Protein AF-0000000085764452 (afdb_homodimer)

Structure (mmCIF, N/CA/C/O backbone):
data_AF-0000000085764452-model_v1
#
loop_
_entity.id
_entity.type
_entity.pdbx_description
1 polymer 'CDGSH iron-sulfur domain-containing protein 2-like B'
#
loop_
_atom_site.group_P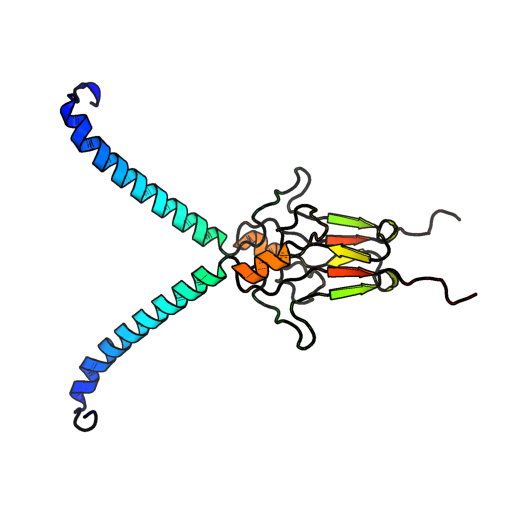DB
_atom_site.id
_atom_site.type_symbol
_atom_site.label_atom_id
_atom_site.label_alt_id
_atom_site.label_comp_id
_atom_site.label_asym_id
_atom_site.label_entity_id
_atom_site.label_seq_id
_atom_site.pdbx_PDB_ins_code
_atom_site.Cartn_x
_atom_site.Cartn_y
_atom_site.Cartn_z
_atom_site.occupancy
_atom_site.B_iso_or_equiv
_atom_site.auth_seq_id
_atom_site.auth_comp_id
_atom_site.auth_asym_id
_atom_site.auth_atom_id
_atom_site.pdbx_PDB_model_num
ATOM 1 N N . MET A 1 1 ? 1.131 -50.938 13.156 1 43.44 1 MET A N 1
ATOM 2 C CA . MET A 1 1 ? 1.576 -51.375 11.828 1 43.44 1 MET A CA 1
ATOM 3 C C . MET A 1 1 ? 3.018 -50.938 11.578 1 43.44 1 MET A C 1
ATOM 5 O O . MET A 1 1 ? 3.748 -51.594 10.844 1 43.44 1 MET A O 1
ATOM 9 N N . PHE A 1 2 ? 3.463 -49.719 12.094 1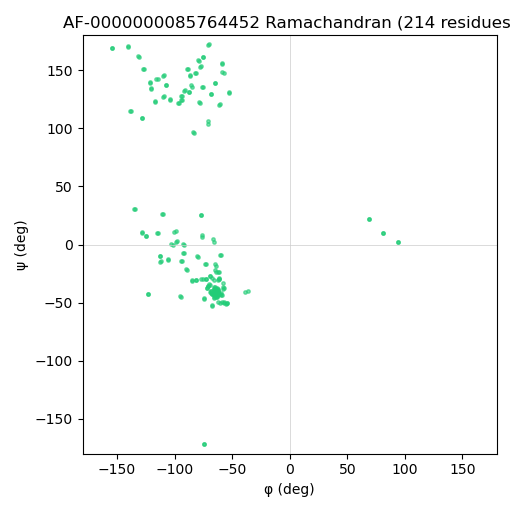 56.47 2 PHE A N 1
ATOM 10 C CA . PHE A 1 2 ? 4.793 -49.156 11.828 1 56.47 2 PHE A CA 1
ATOM 11 C C . PHE A 1 2 ? 5.848 -49.938 12.625 1 56.47 2 PHE A C 1
ATOM 13 O O . PHE A 1 2 ? 7.039 -49.625 12.531 1 56.47 2 PHE A O 1
ATOM 20 N N . SER A 1 3 ? 5.504 -50.656 13.555 1 57.44 3 SER A N 1
ATOM 21 C CA . SER A 1 3 ? 6.488 -51.312 14.398 1 57.44 3 SER A CA 1
ATOM 22 C C . SER A 1 3 ? 7.43 -52.188 13.562 1 57.44 3 SER A C 1
ATOM 24 O O . SER A 1 3 ? 8.602 -52.344 13.914 1 57.44 3 SER A O 1
ATOM 26 N N . ALA A 1 4 ? 6.789 -53 12.742 1 58.22 4 ALA A N 1
ATOM 27 C CA . ALA A 1 4 ? 7.641 -54.031 12.172 1 58.22 4 ALA A CA 1
ATOM 28 C C . ALA A 1 4 ? 8.531 -53.469 11.07 1 58.22 4 ALA A C 1
ATOM 30 O O . ALA A 1 4 ? 9.047 -54.25 10.234 1 58.22 4 ALA A O 1
ATOM 31 N N . MET A 1 5 ? 8.562 -52.156 10.828 1 60.5 5 MET A N 1
ATOM 32 C CA . MET A 1 5 ? 9.375 -51.75 9.695 1 60.5 5 MET A CA 1
ATOM 33 C C . MET A 1 5 ? 10.867 -51.906 9.992 1 60.5 5 MET A C 1
ATOM 35 O O . MET A 1 5 ? 11.336 -51.562 11.07 1 60.5 5 MET A O 1
ATOM 39 N N . GLU A 1 6 ? 11.414 -52.875 9.414 1 63.91 6 GLU A N 1
ATOM 40 C CA . GLU A 1 6 ? 12.852 -53.125 9.453 1 63.91 6 GLU A CA 1
ATOM 41 C C . GLU A 1 6 ? 13.641 -51.938 8.883 1 63.91 6 GLU A C 1
ATOM 43 O O . GLU A 1 6 ? 13.086 -51.125 8.148 1 63.91 6 GLU A O 1
ATOM 48 N N . GLY A 1 7 ? 14.828 -51.719 9.391 1 67.12 7 GLY A N 1
ATOM 49 C CA . GLY A 1 7 ? 15.766 -50.656 9.062 1 67.12 7 GLY A CA 1
ATOM 50 C C . GLY A 1 7 ? 15.797 -50.344 7.582 1 67.12 7 GLY A C 1
ATOM 51 O O . GLY A 1 7 ? 15.852 -49.156 7.203 1 67.12 7 GLY A O 1
ATOM 52 N N . ARG A 1 8 ? 15.75 -51.312 6.723 1 73.94 8 ARG A N 1
ATOM 53 C CA . ARG A 1 8 ? 15.844 -51.125 5.277 1 73.94 8 ARG A CA 1
ATOM 54 C C . ARG A 1 8 ? 14.586 -50.469 4.727 1 73.94 8 ARG A C 1
ATOM 56 O O . ARG A 1 8 ? 14.648 -49.719 3.764 1 73.94 8 ARG A O 1
ATOM 63 N N . ASP A 1 9 ? 13.469 -50.812 5.293 1 75.81 9 ASP A N 1
ATOM 64 C CA . ASP A 1 9 ? 12.203 -50.25 4.836 1 75.81 9 ASP A CA 1
ATOM 65 C C . ASP A 1 9 ? 12.156 -48.75 5.07 1 75.81 9 ASP A C 1
ATOM 67 O O . ASP A 1 9 ? 11.625 -48 4.25 1 75.81 9 ASP A O 1
ATOM 71 N N . TYR A 1 10 ? 12.961 -48.312 6.02 1 79.5 10 TYR A N 1
ATOM 72 C CA . TYR A 1 10 ? 12.992 -46.906 6.316 1 79.5 10 TYR A CA 1
ATOM 73 C C . TYR A 1 10 ? 13.75 -46.125 5.242 1 79.5 10 TYR A C 1
ATOM 75 O O . TYR A 1 10 ? 13.375 -45.031 4.879 1 79.5 10 TYR A O 1
ATOM 83 N N . LEU A 1 11 ? 14.703 -46.875 4.688 1 81.19 11 LEU A N 1
ATOM 84 C CA . LEU A 1 11 ? 15.547 -46.188 3.709 1 81.19 11 LEU A CA 1
ATOM 85 C C . LEU A 1 11 ? 14.781 -45.938 2.41 1 81.19 11 LEU A C 1
ATOM 87 O O . LEU A 1 11 ? 15.07 -44.969 1.689 1 81.19 11 LEU A O 1
ATOM 91 N N . ARG A 1 12 ? 13.875 -46.75 2.074 1 81.5 12 ARG A N 1
ATOM 92 C CA . ARG A 1 12 ? 13.086 -46.594 0.858 1 81.5 12 ARG A CA 1
ATOM 93 C C . ARG A 1 12 ? 11.906 -45.656 1.087 1 81.5 12 ARG A C 1
ATOM 95 O O . ARG A 1 12 ? 11.531 -44.906 0.191 1 81.5 12 ARG A O 1
ATOM 102 N N . ILE A 1 13 ? 11.367 -45.594 2.287 1 85.31 13 ILE A N 1
ATOM 103 C CA . ILE A 1 13 ? 10.117 -44.875 2.535 1 85.31 13 ILE A CA 1
ATOM 104 C C . ILE A 1 13 ? 10.422 -43.438 2.898 1 85.31 13 ILE A C 1
ATOM 106 O O . ILE A 1 13 ? 9.688 -42.531 2.514 1 85.31 13 ILE A O 1
ATOM 110 N N . ILE A 1 14 ? 11.641 -43.188 3.346 1 85.88 14 ILE A N 1
ATOM 111 C CA . ILE A 1 14 ? 11.961 -41.875 3.842 1 85.88 14 ILE A CA 1
ATOM 112 C C . ILE A 1 14 ? 12.102 -40.906 2.668 1 85.88 14 ILE A C 1
ATOM 114 O O . ILE A 1 14 ? 11.5 -39.812 2.67 1 85.88 14 ILE A O 1
ATOM 118 N N . PRO A 1 15 ? 12.828 -41.312 1.657 1 88.38 15 PRO A N 1
ATOM 119 C CA . PRO A 1 15 ? 12.93 -40.438 0.502 1 88.38 15 PRO A CA 1
ATOM 120 C C . PRO A 1 15 ? 11.586 -40.188 -0.179 1 88.38 15 PRO A C 1
ATOM 122 O O . PRO A 1 15 ? 11.305 -39.062 -0.614 1 88.38 15 PRO A O 1
ATOM 125 N N . LEU A 1 16 ? 10.82 -41.219 -0.213 1 87.81 16 LEU A N 1
ATOM 126 C CA . LEU A 1 16 ? 9.508 -41.094 -0.83 1 87.81 16 LEU A CA 1
ATOM 127 C C . LEU A 1 16 ? 8.609 -40.188 0.002 1 87.81 16 LEU A C 1
ATOM 129 O O . LEU A 1 16 ? 7.953 -39.281 -0.537 1 87.81 16 LEU A O 1
ATOM 133 N N . ALA A 1 17 ? 8.578 -40.625 1.312 1 89.12 17 ALA A N 1
ATOM 134 C CA . ALA A 1 17 ? 7.789 -39.781 2.211 1 89.12 17 ALA A CA 1
ATOM 135 C C . ALA A 1 17 ? 8.297 -38.344 2.205 1 89.12 17 ALA A C 1
ATOM 137 O O . ALA A 1 17 ? 7.5 -37.406 2.219 1 89.12 17 ALA A O 1
ATOM 138 N N . GLY A 1 18 ? 9.594 -38.094 2.133 1 90.62 18 GLY A N 1
ATOM 139 C CA . GLY A 1 18 ? 10.188 -36.781 2.037 1 90.62 18 GLY A CA 1
ATOM 140 C C . GLY A 1 18 ? 9.789 -36.031 0.775 1 90.62 18 GLY A C 1
ATOM 141 O O . GLY A 1 18 ? 9.484 -34.844 0.82 1 90.62 18 GLY A O 1
ATOM 142 N N . ALA A 1 19 ? 9.742 -36.812 -0.294 1 90.38 19 ALA A N 1
ATOM 143 C CA . ALA A 1 19 ? 9.367 -36.219 -1.578 1 90.38 19 ALA A CA 1
ATOM 144 C C . ALA A 1 19 ? 7.906 -35.812 -1.578 1 90.38 19 ALA A C 1
ATOM 146 O O . ALA A 1 19 ? 7.57 -34.719 -2.055 1 90.38 19 ALA A O 1
ATOM 147 N N . VAL A 1 20 ? 7.082 -36.656 -1.01 1 90 20 VAL A N 1
ATOM 148 C CA . VAL A 1 20 ? 5.664 -36.312 -0.909 1 90 20 VAL A CA 1
ATOM 149 C C . VAL A 1 20 ? 5.473 -35.094 -0.011 1 90 20 VAL A C 1
ATOM 151 O O . VAL A 1 20 ? 4.723 -34.188 -0.35 1 90 20 VAL A O 1
ATOM 154 N N . GLY A 1 21 ? 6.168 -35.094 1.104 1 90.94 21 GLY A N 1
ATOM 155 C CA . GLY A 1 21 ? 6.102 -33.938 2 1 90.94 21 GLY A CA 1
ATOM 156 C C . GLY A 1 21 ? 6.559 -32.656 1.354 1 90.94 21 GLY A C 1
ATOM 157 O O . GLY A 1 21 ? 5.926 -31.609 1.523 1 90.94 21 GLY A O 1
ATOM 158 N N . ALA A 1 22 ? 7.625 -32.875 0.637 1 91.06 22 ALA A N 1
ATOM 159 C CA . ALA A 1 22 ? 8.148 -31.703 -0.059 1 91.06 22 ALA A CA 1
ATOM 160 C C . ALA A 1 22 ? 7.152 -31.188 -1.097 1 91.06 22 ALA A C 1
ATOM 162 O O . ALA A 1 22 ? 6.953 -29.984 -1.233 1 91.06 22 ALA A O 1
ATOM 163 N N . ALA A 1 23 ? 6.488 -32.125 -1.774 1 89.06 23 ALA A N 1
ATOM 164 C CA . ALA A 1 23 ? 5.5 -31.75 -2.781 1 89.06 23 ALA A CA 1
ATOM 165 C C . ALA A 1 23 ? 4.305 -31.047 -2.141 1 89.06 23 ALA A C 1
ATOM 167 O O . ALA A 1 23 ? 3.844 -30.016 -2.637 1 89.06 23 ALA A O 1
ATOM 168 N N . VAL A 1 24 ? 3.855 -31.531 -1.031 1 89.44 24 VAL A N 1
ATOM 169 C CA . VAL A 1 24 ? 2.73 -30.938 -0.319 1 89.44 24 VAL A CA 1
ATOM 170 C C . VAL A 1 24 ? 3.117 -29.547 0.179 1 89.44 24 VAL A C 1
ATOM 172 O O . VAL A 1 24 ? 2.336 -28.609 0.065 1 89.44 24 VAL A O 1
ATOM 175 N N . PHE A 1 25 ? 4.301 -29.438 0.687 1 88.62 25 PHE A N 1
ATOM 176 C CA . PHE A 1 25 ? 4.805 -28.156 1.174 1 88.62 25 PHE A CA 1
ATOM 177 C C . PHE A 1 25 ? 4.801 -27.109 0.061 1 88.62 25 PHE A C 1
ATOM 179 O O . PHE A 1 25 ? 4.281 -26.016 0.238 1 88.62 25 PHE A O 1
ATOM 186 N N . VAL A 1 26 ? 5.328 -27.438 -1.071 1 80.5 26 VAL A N 1
ATOM 187 C CA . VAL A 1 26 ? 5.422 -26.5 -2.191 1 80.5 26 VAL A CA 1
ATOM 188 C C . VAL A 1 26 ? 4.023 -26.109 -2.656 1 80.5 26 VAL A C 1
ATOM 190 O O . VAL A 1 26 ? 3.77 -24.938 -2.965 1 80.5 26 VAL A O 1
ATOM 193 N N . ALA A 1 27 ? 3.107 -27.047 -2.695 1 82.38 27 ALA A N 1
ATOM 194 C CA . ALA A 1 27 ? 1.744 -26.781 -3.139 1 82.38 27 ALA A CA 1
ATOM 195 C C . ALA A 1 27 ? 1.033 -25.828 -2.17 1 82.38 27 ALA A C 1
ATOM 197 O O . ALA A 1 27 ? 0.409 -24.859 -2.59 1 82.38 27 ALA A O 1
ATOM 198 N N . VAL A 1 28 ? 1.181 -26.125 -0.936 1 78.31 28 VAL A N 1
ATOM 199 C CA . VAL A 1 28 ? 0.529 -25.297 0.072 1 78.31 28 VAL A CA 1
ATOM 200 C C . VAL A 1 28 ? 1.161 -23.906 0.087 1 78.31 28 VAL A C 1
ATOM 202 O O . VAL A 1 28 ? 0.455 -22.891 0.079 1 78.31 28 VAL A O 1
ATOM 205 N N . TYR A 1 29 ? 2.484 -23.906 0.004 1 78.69 29 TYR A N 1
ATOM 206 C CA . TYR A 1 29 ? 3.217 -22.656 0.002 1 78.69 29 TYR A CA 1
ATOM 207 C C . TYR A 1 29 ? 2.857 -21.812 -1.218 1 78.69 29 TYR A C 1
ATOM 209 O O . TYR A 1 29 ? 2.625 -20.609 -1.104 1 78.69 29 TYR A O 1
ATOM 217 N N . GLY A 1 30 ? 2.797 -22.391 -2.346 1 72.81 30 GLY A N 1
ATOM 218 C CA . GLY A 1 30 ? 2.408 -21.688 -3.566 1 72.81 30 GLY A CA 1
ATOM 219 C C . GLY A 1 30 ? 0.997 -21.141 -3.516 1 72.81 30 GLY A C 1
ATOM 220 O O . GLY A 1 30 ? 0.754 -20 -3.922 1 72.81 30 GLY A O 1
ATOM 221 N N . ALA A 1 31 ? 0.094 -21.938 -3.006 1 74.56 31 ALA A N 1
ATOM 222 C CA . ALA A 1 31 ? -1.296 -21.5 -2.898 1 74.56 31 ALA A CA 1
ATOM 223 C C . ALA A 1 31 ? -1.43 -20.328 -1.938 1 74.56 31 ALA A C 1
ATOM 225 O O . ALA A 1 31 ? -2.145 -19.359 -2.223 1 74.56 31 ALA A O 1
ATOM 226 N N . LEU A 1 32 ? -0.646 -20.438 -0.885 1 72.88 32 LEU A N 1
ATOM 227 C CA . LEU A 1 32 ? -0.68 -19.344 0.083 1 72.88 32 LEU A CA 1
ATOM 228 C C . LEU A 1 32 ? -0.077 -18.078 -0.509 1 72.88 32 LEU A C 1
ATOM 230 O O . LEU A 1 32 ? -0.633 -16.984 -0.35 1 72.88 32 LEU A O 1
ATOM 234 N N . LYS A 1 33 ? 0.957 -18.281 -1.212 1 72.56 33 LYS A N 1
ATOM 235 C CA . LYS A 1 33 ? 1.614 -17.141 -1.839 1 72.56 33 LYS A CA 1
ATOM 236 C C . LYS A 1 33 ? 0.711 -16.484 -2.883 1 72.56 33 LYS A C 1
ATOM 238 O O . LYS A 1 33 ? 0.642 -15.258 -2.973 1 72.56 33 LYS A O 1
ATOM 243 N N . LEU A 1 34 ? -0.035 -17.297 -3.588 1 71 34 LEU A N 1
ATOM 244 C CA . LEU A 1 34 ? -0.937 -16.781 -4.613 1 71 34 LEU A CA 1
ATOM 245 C C . LEU A 1 34 ? -2.129 -16.062 -3.986 1 71 34 LEU A C 1
ATOM 247 O O . LEU A 1 34 ? -2.596 -15.055 -4.508 1 71 34 LEU A O 1
ATOM 251 N N . SER A 1 35 ? -2.553 -16.641 -2.9 1 71.56 35 SER A N 1
ATOM 252 C CA . SER A 1 35 ? -3.717 -16.062 -2.242 1 71.56 35 SER A CA 1
ATOM 253 C C . SER A 1 35 ? -3.379 -14.703 -1.625 1 71.56 35 SER A C 1
ATOM 255 O O . SER A 1 35 ? -4.234 -13.82 -1.55 1 71.56 35 SER A O 1
ATOM 257 N N . ARG A 1 36 ? -2.035 -14.547 -1.263 1 74.88 36 ARG A N 1
ATOM 258 C CA . ARG A 1 36 ? -1.618 -13.328 -0.582 1 74.88 36 ARG A CA 1
ATOM 259 C C . ARG A 1 36 ? -1.151 -12.273 -1.583 1 74.88 36 ARG A C 1
ATOM 261 O O . ARG A 1 36 ? -0.906 -11.125 -1.213 1 74.88 36 ARG A O 1
ATOM 268 N N . SER A 1 37 ? -1.058 -12.664 -2.834 1 76.44 37 SER A N 1
ATOM 269 C CA . SER A 1 37 ? -0.487 -11.805 -3.867 1 76.44 37 SER A CA 1
ATOM 270 C C . SER A 1 37 ? -1.284 -10.508 -4.016 1 76.44 37 SER A C 1
ATOM 272 O O . SER A 1 37 ? -0.75 -9.492 -4.461 1 76.44 37 SER A O 1
ATOM 274 N N . GLY A 1 38 ? -2.4 -10.367 -3.41 1 85.06 38 GLY A N 1
ATOM 275 C CA . GLY A 1 38 ? -3.18 -9.148 -3.521 1 85.06 38 GLY A CA 1
ATOM 276 C C . GLY A 1 38 ? -3.045 -8.242 -2.312 1 85.06 38 GLY A C 1
ATOM 277 O O . GLY A 1 38 ? -3.504 -7.094 -2.334 1 85.06 38 GLY A O 1
ATOM 278 N N . GLN A 1 39 ? -2.197 -8.766 -1.33 1 92.62 39 GLN A N 1
ATOM 279 C CA . GLN A 1 39 ? -2.047 -7.992 -0.103 1 92.62 39 GLN A CA 1
ATOM 280 C C . GLN A 1 39 ? -0.949 -6.941 -0.249 1 92.62 39 GLN A C 1
ATOM 282 O O . GLN A 1 39 ? 0.06 -7.18 -0.916 1 92.62 39 GLN A O 1
ATOM 287 N N . VAL A 1 40 ? -1.183 -5.832 0.4 1 94.81 40 VAL A N 1
ATOM 288 C CA . VAL A 1 40 ? -0.214 -4.742 0.38 1 94.81 40 VAL A CA 1
ATOM 289 C C . VAL A 1 40 ? 0.68 -4.824 1.615 1 94.81 40 VAL A C 1
ATOM 291 O O . VAL A 1 40 ? 1.896 -4.633 1.522 1 94.81 40 VAL A O 1
ATOM 294 N N . ASN A 1 41 ? 0.096 -5.07 2.771 1 97 41 ASN A N 1
ATOM 295 C CA . ASN A 1 41 ? 0.844 -5.156 4.023 1 97 41 ASN A CA 1
ATOM 296 C C . ASN A 1 41 ? 1.234 -6.594 4.344 1 97 41 ASN A C 1
ATOM 298 O O . ASN A 1 41 ? 0.371 -7.465 4.453 1 97 41 ASN A O 1
ATOM 302 N N . HIS A 1 42 ? 2.52 -6.805 4.527 1 94.56 42 HIS A N 1
ATOM 303 C CA . HIS A 1 42 ? 3.025 -8.117 4.906 1 94.56 42 HIS A CA 1
ATOM 304 C C . HIS A 1 42 ? 3.867 -8.039 6.176 1 94.56 42 HIS A C 1
ATOM 306 O O . HIS A 1 42 ? 4.504 -9.023 6.566 1 94.56 42 HIS A O 1
ATOM 312 N N . LYS A 1 43 ? 3.889 -6.941 6.777 1 96.56 43 LYS A N 1
ATOM 313 C CA . LYS A 1 43 ? 4.879 -6.715 7.828 1 96.56 43 LYS A CA 1
ATOM 314 C C . LYS A 1 43 ? 4.207 -6.344 9.148 1 96.56 43 LYS A C 1
ATOM 316 O O . LYS A 1 43 ? 4.578 -6.852 10.203 1 96.56 43 LYS A O 1
ATOM 321 N N . TYR A 1 44 ? 3.248 -5.547 9.141 1 98.25 44 TYR A N 1
ATOM 322 C CA . TYR A 1 44 ? 2.732 -4.973 10.383 1 98.25 44 TYR A CA 1
ATOM 323 C C . TYR A 1 44 ? 1.426 -5.641 10.789 1 98.25 44 TYR A C 1
ATOM 325 O O . TYR A 1 44 ? 0.444 -5.605 10.047 1 98.25 44 TYR A O 1
ATOM 333 N N . PRO A 1 45 ? 1.354 -6.133 11.945 1 97.75 45 PRO A N 1
ATOM 334 C CA . PRO A 1 45 ? 0.124 -6.762 12.438 1 97.75 45 PRO A CA 1
ATOM 335 C C . PRO A 1 45 ? -0.908 -5.742 12.914 1 97.75 45 PRO A C 1
ATOM 337 O O . PRO A 1 45 ? -0.549 -4.621 13.281 1 97.75 45 PRO A O 1
ATOM 340 N N . THR A 1 46 ? -2.111 -6.207 12.93 1 97.88 46 THR A N 1
ATOM 341 C CA . THR A 1 46 ? -3.184 -5.387 13.484 1 97.88 46 THR A CA 1
ATOM 342 C C . THR A 1 46 ? -3.01 -5.227 14.992 1 97.88 46 THR A C 1
ATOM 344 O O . THR A 1 46 ? -2.834 -6.211 15.711 1 97.88 46 THR A O 1
ATOM 347 N N . PRO A 1 47 ? -3.072 -3.961 15.438 1 97.31 47 PRO A N 1
ATOM 348 C CA . PRO A 1 47 ? -3.084 -3.791 16.891 1 97.31 47 PRO A CA 1
ATOM 349 C C . PRO A 1 47 ? -4.254 -4.508 17.562 1 97.31 47 PRO A C 1
ATOM 351 O O . PRO A 1 47 ? -5.328 -4.637 16.969 1 97.31 47 PRO A O 1
ATOM 354 N N . LYS A 1 48 ? -4.117 -4.828 18.828 1 96.69 48 LYS A N 1
ATOM 355 C CA . LYS A 1 48 ? -5.07 -5.668 19.547 1 96.69 48 LYS A CA 1
ATOM 356 C C . LYS A 1 48 ? -6.414 -4.965 19.703 1 96.69 48 LYS A C 1
ATOM 358 O O . LYS A 1 48 ? -7.465 -5.609 19.719 1 96.69 48 LYS A O 1
ATOM 363 N N . ASP A 1 49 ? -6.367 -3.738 19.75 1 96.81 49 ASP A N 1
ATOM 364 C CA . ASP A 1 49 ? -7.582 -2.979 20.031 1 96.81 49 ASP A CA 1
ATOM 365 C C . ASP A 1 49 ? -8.18 -2.41 18.75 1 96.81 49 ASP A C 1
ATOM 367 O O . ASP A 1 49 ? -9.047 -1.531 18.797 1 96.81 49 ASP A O 1
ATOM 371 N N . GLN A 1 50 ? -7.664 -2.869 17.594 1 97.69 50 GLN A N 1
ATOM 372 C CA . GLN A 1 50 ? -8.148 -2.367 16.312 1 97.69 50 GLN A CA 1
ATOM 373 C C . GLN A 1 50 ? -8.469 -3.516 15.359 1 97.69 50 GLN A C 1
ATOM 375 O O . GLN A 1 50 ? -7.988 -4.637 15.547 1 97.69 50 GLN A O 1
ATOM 380 N N . GLU A 1 51 ? -9.281 -3.279 14.281 1 97.69 51 GLU A N 1
ATOM 381 C CA . GLU A 1 51 ? -9.648 -4.258 13.258 1 97.69 51 GLU A CA 1
ATOM 382 C C . GLU A 1 51 ? -8.703 -4.195 12.062 1 97.69 51 GLU A C 1
ATOM 384 O O . GLU A 1 51 ? -8.68 -5.105 11.234 1 97.69 51 GLU A O 1
ATOM 389 N N . LYS A 1 52 ? -7.977 -3.203 11.977 1 98.75 52 LYS A N 1
ATOM 390 C CA . LYS A 1 52 ? -7.016 -2.926 10.914 1 98.75 52 LYS A CA 1
ATOM 391 C C . LYS A 1 52 ? -5.895 -2.018 11.406 1 98.75 52 LYS A C 1
ATOM 393 O O . LYS A 1 52 ? -5.957 -1.49 12.516 1 98.75 52 LYS A O 1
ATOM 398 N N . VAL A 1 53 ? -4.863 -1.881 10.594 1 98.88 53 VAL A N 1
ATOM 399 C CA . VAL A 1 53 ? -3.754 -1.001 10.945 1 98.88 53 VAL A CA 1
ATOM 400 C C . VAL A 1 53 ? -4.09 0.436 10.555 1 98.88 53 VAL A C 1
ATOM 402 O O . VAL A 1 53 ? -3.885 0.839 9.406 1 98.88 53 VAL A O 1
ATOM 405 N N . LYS A 1 54 ? -4.531 1.102 11.477 1 98.69 54 LYS A N 1
ATOM 406 C CA . LYS A 1 54 ? -4.91 2.506 11.344 1 98.69 54 LYS A CA 1
ATOM 407 C C . LYS A 1 54 ? -4.125 3.385 12.305 1 98.69 54 LYS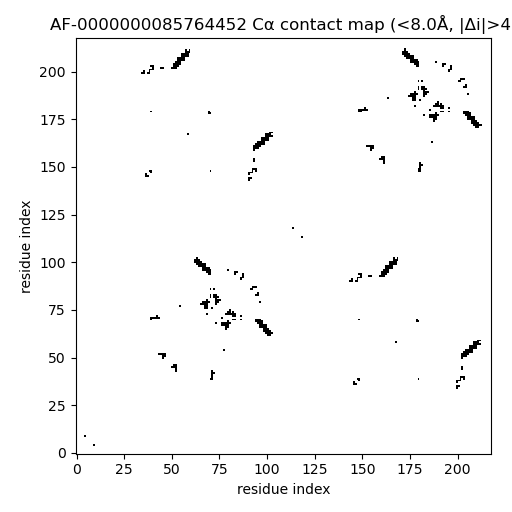 A C 1
ATOM 409 O O . LYS A 1 54 ? -3.906 3.008 13.461 1 98.69 54 LYS A O 1
ATOM 414 N N . HIS A 1 55 ? -3.674 4.559 11.891 1 98.62 55 HIS A N 1
ATOM 415 C CA . HIS A 1 55 ? -3.037 5.566 12.727 1 98.62 55 HIS A CA 1
ATOM 416 C C . HIS A 1 55 ? -3.811 6.879 12.695 1 98.62 55 HIS A C 1
ATOM 418 O O . HIS A 1 55 ? -4.289 7.297 11.641 1 98.62 55 HIS A O 1
ATOM 424 N N . VAL A 1 56 ? -3.975 7.391 13.844 1 98.19 56 VAL A N 1
ATOM 425 C CA . VAL A 1 56 ? -4.551 8.727 14.008 1 98.19 56 VAL A CA 1
ATOM 426 C C . VAL A 1 56 ? -3.525 9.648 14.656 1 98.19 56 VAL A C 1
ATOM 428 O O . VAL A 1 56 ? -3.035 9.375 15.758 1 98.19 56 VAL A O 1
ATOM 431 N N . LEU A 1 57 ? -3.219 10.734 14 1 98.12 57 LEU A N 1
ATOM 432 C CA . LEU A 1 57 ? -2.234 11.688 14.5 1 98.12 57 LEU A CA 1
ATOM 433 C C . LEU A 1 57 ? -2.811 13.102 14.523 1 98.12 57 LEU A C 1
ATOM 435 O O . LEU A 1 57 ? -3.633 13.453 13.672 1 98.12 57 LEU A O 1
ATOM 439 N N . ASP A 1 58 ? -2.289 13.945 15.484 1 97.38 58 ASP A N 1
ATOM 440 C CA . ASP A 1 58 ? -2.635 15.367 15.531 1 97.38 58 ASP A CA 1
ATOM 441 C C . ASP A 1 58 ? -1.642 16.203 14.719 1 97.38 58 ASP A C 1
ATOM 443 O O . ASP A 1 58 ? -0.43 16.094 14.93 1 97.38 58 ASP A O 1
ATOM 447 N N . VAL A 1 59 ? -2.234 17.047 13.914 1 97.12 59 VAL A N 1
ATOM 448 C CA . VAL A 1 59 ? -1.375 17.844 13.039 1 97.12 59 VAL A CA 1
ATOM 449 C C . VAL A 1 59 ? -0.448 18.719 13.875 1 97.12 59 VAL A C 1
ATOM 451 O O . VAL A 1 59 ? 0.665 19.047 13.453 1 97.12 59 VAL A O 1
ATOM 454 N N . GLU A 1 60 ? -0.854 19.125 15.031 1 95.12 60 GLU A N 1
ATOM 455 C CA . GLU A 1 60 ? -0.093 20 15.914 1 95.12 60 GLU A CA 1
ATOM 456 C C . GLU A 1 60 ? 1.185 19.328 16.406 1 95.12 60 GLU A C 1
ATOM 458 O O . GLU A 1 60 ? 2.119 20 16.844 1 95.12 60 GLU A O 1
ATOM 463 N N . ASP A 1 61 ? 1.217 18.031 16.266 1 96.38 61 ASP A N 1
ATOM 464 C CA . ASP A 1 61 ? 2.357 17.297 16.812 1 96.38 61 ASP A CA 1
ATOM 465 C C . ASP A 1 61 ? 3.377 16.984 15.727 1 96.38 61 ASP A C 1
ATOM 467 O O . ASP A 1 61 ? 4.406 16.359 16 1 96.38 61 ASP A O 1
ATOM 471 N N . LEU A 1 62 ? 3.117 17.406 14.617 1 97.06 62 LEU A N 1
ATOM 472 C CA . LEU A 1 62 ? 4.016 17.125 13.508 1 97.06 62 LEU A CA 1
ATOM 473 C C . LEU A 1 62 ? 5.102 18.188 13.391 1 97.06 62 LEU A C 1
ATOM 475 O O . LEU A 1 62 ? 4.902 19.328 13.805 1 97.06 62 LEU A O 1
ATOM 479 N N . GLY A 1 63 ? 6.234 17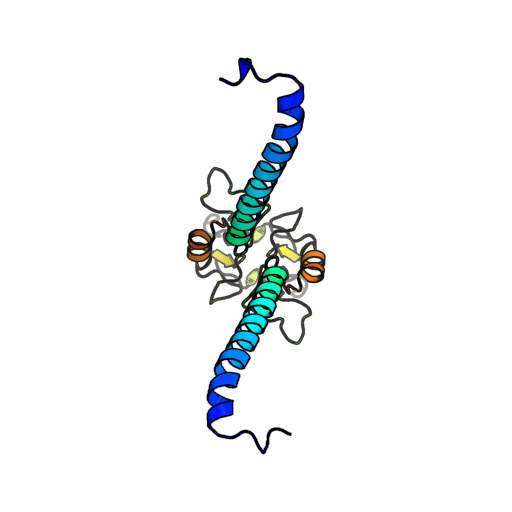.688 12.852 1 95.75 63 GLY A N 1
ATOM 480 C CA . GLY A 1 63 ? 7.281 18.641 12.516 1 95.75 63 GLY A CA 1
ATOM 481 C C . GLY A 1 63 ? 6.98 19.453 11.273 1 95.75 63 GLY A C 1
ATOM 482 O O . GLY A 1 63 ? 5.859 19.422 10.758 1 95.75 63 GLY A O 1
ATOM 483 N N . ASP A 1 64 ? 8 20.234 10.797 1 96.88 64 ASP A N 1
ATOM 484 C CA . ASP A 1 64 ? 7.84 21.109 9.648 1 96.88 64 ASP A CA 1
ATOM 485 C C . ASP A 1 64 ? 7.594 20.312 8.375 1 96.88 64 ASP A C 1
ATOM 487 O O . ASP A 1 64 ? 6.902 20.766 7.465 1 96.88 64 ASP A O 1
ATOM 491 N N . ARG A 1 65 ? 8.281 19.203 8.281 1 98.19 65 ARG A N 1
ATOM 492 C CA . ARG A 1 65 ? 8.133 18.281 7.156 1 98.19 65 ARG A CA 1
ATOM 493 C C . ARG A 1 65 ? 8.125 16.828 7.633 1 98.19 65 ARG A C 1
ATOM 495 O O . ARG A 1 65 ? 9.133 16.328 8.125 1 98.19 65 ARG A O 1
ATOM 502 N N . THR A 1 66 ? 7 16.141 7.465 1 98.69 66 THR A N 1
ATOM 503 C CA . THR A 1 66 ? 6.852 14.789 8 1 98.69 66 THR A CA 1
ATOM 504 C C . THR A 1 66 ? 6.367 13.828 6.922 1 98.69 66 THR A C 1
ATOM 506 O O . THR A 1 66 ? 5.207 13.883 6.5 1 98.69 66 THR A O 1
ATOM 509 N N . PRO A 1 67 ? 7.23 12.938 6.465 1 98.88 67 PRO A N 1
ATOM 510 C CA . PRO A 1 67 ? 6.812 11.938 5.48 1 98.88 67 PRO A CA 1
ATOM 511 C C . PRO A 1 67 ? 6.188 10.703 6.129 1 98.88 67 PRO A C 1
ATOM 513 O O . PRO A 1 67 ? 6.715 10.188 7.121 1 98.88 67 PRO A O 1
ATOM 516 N N . PHE A 1 68 ? 5.086 10.203 5.566 1 98.94 68 PHE A N 1
ATOM 517 C CA . PHE A 1 68 ? 4.422 9 6.051 1 98.94 68 PHE A CA 1
ATOM 518 C C . PHE A 1 68 ? 4.473 7.891 5 1 98.94 68 PHE A C 1
ATOM 520 O O . PHE A 1 68 ? 4.305 8.156 3.809 1 98.94 68 PHE A O 1
ATOM 527 N N . CYS A 1 69 ? 4.645 6.734 5.484 1 98.94 69 CYS A N 1
ATOM 528 C CA . CYS A 1 69 ? 4.855 5.543 4.668 1 98.94 69 CYS A CA 1
ATOM 529 C C . CYS A 1 69 ? 3.551 5.074 4.039 1 98.94 69 CYS A C 1
ATOM 531 O O . CYS A 1 69 ? 2.523 4.992 4.715 1 98.94 69 CYS A O 1
ATOM 533 N N . ARG A 1 70 ? 3.652 4.723 2.684 1 98.75 70 ARG A N 1
ATOM 534 C CA . ARG A 1 70 ? 2.514 4.113 2.004 1 98.75 70 ARG A CA 1
ATOM 535 C C . ARG A 1 70 ? 2.922 2.83 1.29 1 98.75 70 ARG A C 1
ATOM 537 O O . ARG A 1 70 ? 2.141 2.262 0.526 1 98.75 70 ARG A O 1
ATOM 544 N N . CYS A 1 71 ? 4.168 2.367 1.576 1 98.62 71 CYS A N 1
ATOM 545 C CA . CYS A 1 71 ? 4.672 1.157 0.937 1 98.62 71 CYS A CA 1
ATOM 546 C C . CYS A 1 71 ? 4.688 -0.011 1.916 1 98.62 71 CYS A C 1
ATOM 548 O O . CYS A 1 71 ? 4.887 -1.159 1.516 1 98.62 71 CYS A O 1
ATOM 550 N N . TRP A 1 72 ? 4.52 0.288 3.193 1 98.69 72 TRP A N 1
ATOM 551 C CA . TRP A 1 72 ? 4.395 -0.695 4.266 1 98.69 72 TRP A CA 1
ATOM 552 C C . TRP A 1 72 ? 5.715 -1.421 4.496 1 98.69 72 TRP A C 1
ATOM 554 O O . TRP A 1 72 ? 5.734 -2.543 5.004 1 98.69 72 TRP A O 1
ATOM 564 N N . LYS A 1 73 ? 6.812 -0.803 4.09 1 98.38 73 LYS A N 1
ATOM 565 C CA . LYS A 1 73 ? 8.125 -1.435 4.238 1 98.38 73 LYS A CA 1
ATOM 566 C C . LYS A 1 73 ? 8.984 -0.679 5.246 1 98.38 73 LYS A C 1
ATOM 568 O O . LYS A 1 73 ? 10.039 -1.17 5.664 1 98.38 73 LYS A O 1
ATOM 573 N N . SER A 1 74 ? 8.531 0.514 5.684 1 98.88 74 SER A N 1
ATOM 574 C CA . SER A 1 74 ? 9.352 1.371 6.527 1 98.88 74 SER A CA 1
ATOM 575 C C . SER A 1 74 ? 9.625 0.718 7.879 1 98.88 74 SER A C 1
ATOM 577 O O . SER A 1 74 ? 8.719 0.159 8.5 1 98.88 74 SER A O 1
ATOM 579 N N . GLU A 1 75 ? 10.867 0.878 8.32 1 98.69 75 GLU A N 1
ATOM 580 C CA . GLU A 1 75 ? 11.203 0.425 9.672 1 98.69 75 GLU A CA 1
ATOM 581 C C . GLU A 1 75 ? 10.758 1.441 10.719 1 98.69 75 GLU A C 1
ATOM 583 O O . GLU A 1 75 ? 10.758 1.145 11.914 1 98.69 75 GLU A O 1
ATOM 588 N N . LYS A 1 76 ? 10.344 2.605 10.312 1 98.75 76 LYS A N 1
ATOM 589 C CA . LYS A 1 76 ? 9.875 3.664 11.203 1 98.75 76 LYS A CA 1
ATOM 590 C C . LYS A 1 76 ? 8.375 3.885 11.047 1 98.75 76 LYS A C 1
ATOM 592 O O . LYS A 1 76 ? 7.855 4.945 11.406 1 98.75 76 LYS A O 1
ATOM 597 N N . PHE A 1 77 ? 7.715 2.867 10.641 1 98.75 77 PHE A N 1
ATOM 598 C CA . PHE A 1 77 ? 6.285 2.939 10.367 1 98.75 77 PHE A CA 1
ATOM 599 C C . PHE A 1 77 ? 5.535 3.52 11.562 1 98.75 77 PHE A C 1
ATOM 601 O O . PHE A 1 77 ? 5.816 3.166 12.711 1 98.75 77 PHE A O 1
ATOM 608 N N . PRO A 1 78 ? 4.652 4.516 11.305 1 98.75 78 PRO A N 1
ATOM 609 C CA . PRO A 1 78 ? 3.979 4.906 10.062 1 98.75 78 PRO A CA 1
ATOM 610 C C . PRO A 1 78 ? 4.75 5.965 9.281 1 98.75 78 PRO A C 1
ATOM 612 O O . PRO A 1 78 ? 4.301 6.406 8.219 1 98.75 78 PRO A O 1
ATOM 615 N N . TYR A 1 79 ? 5.93 6.41 9.82 1 98.88 79 TYR A N 1
ATOM 616 C CA . TYR A 1 79 ? 6.77 7.371 9.125 1 98.88 79 TYR A CA 1
ATOM 617 C C . TYR A 1 79 ? 7.559 6.699 8.008 1 98.88 79 TYR A C 1
ATOM 619 O O . TYR A 1 79 ? 7.785 5.484 8.039 1 98.88 79 TYR A O 1
ATOM 627 N N . CYS A 1 80 ? 7.895 7.469 7.023 1 98.88 80 CYS A N 1
ATOM 628 C CA . CYS A 1 80 ? 8.672 6.961 5.898 1 98.88 80 CYS A CA 1
ATOM 629 C C . CYS A 1 80 ? 10.164 7.055 6.176 1 98.88 80 CYS A C 1
ATOM 631 O O . CYS A 1 80 ? 10.68 8.133 6.48 1 98.88 80 CYS A O 1
ATOM 633 N N . ASP A 1 81 ? 10.883 5.961 5.949 1 98.88 81 ASP A N 1
ATOM 634 C CA . ASP A 1 81 ? 12.328 5.965 6.141 1 98.88 81 ASP A CA 1
ATOM 635 C C . ASP A 1 81 ? 13.062 5.762 4.816 1 98.88 81 ASP A C 1
ATOM 637 O O . ASP A 1 81 ? 14.25 5.426 4.805 1 98.88 81 ASP A O 1
ATOM 641 N N . GLY A 1 82 ? 12.312 5.824 3.734 1 98.81 82 GLY A N 1
ATOM 642 C CA . GLY A 1 82 ? 12.922 5.691 2.422 1 98.81 82 GLY A CA 1
ATOM 643 C C . GLY A 1 82 ? 12.898 4.27 1.892 1 98.81 82 GLY A C 1
ATOM 644 O O . GLY A 1 82 ? 13.32 4.016 0.762 1 98.81 82 GLY A O 1
ATOM 645 N N . ALA A 1 83 ? 12.336 3.318 2.547 1 98.75 83 ALA A N 1
ATOM 646 C CA . ALA A 1 83 ? 12.289 1.91 2.162 1 98.75 83 ALA A CA 1
ATOM 647 C C . ALA A 1 83 ? 11.547 1.727 0.839 1 98.75 83 ALA A C 1
ATOM 649 O O . ALA A 1 83 ? 11.797 0.76 0.113 1 98.75 83 ALA A O 1
ATOM 650 N N . HIS A 1 84 ? 10.688 2.609 0.456 1 98.75 84 HIS A N 1
ATOM 651 C CA . HIS A 1 84 ? 9.969 2.52 -0.812 1 98.75 84 HIS A CA 1
ATOM 652 C C . HIS A 1 84 ? 10.938 2.545 -1.992 1 98.75 84 HIS A C 1
ATOM 654 O O . HIS A 1 84 ? 10.641 1.99 -3.053 1 98.75 84 HIS A O 1
ATOM 660 N N . ASN A 1 85 ? 12.062 3.213 -1.789 1 98.69 85 ASN A N 1
ATOM 661 C CA . ASN A 1 85 ? 13.023 3.258 -2.891 1 98.69 85 ASN A CA 1
ATOM 662 C C . ASN A 1 85 ? 13.5 1.86 -3.273 1 98.69 85 ASN A C 1
ATOM 664 O O . ASN A 1 85 ? 13.5 1.502 -4.453 1 98.69 85 ASN A O 1
ATOM 668 N N . GLU A 1 86 ? 13.914 1.102 -2.303 1 98.06 86 GLU A N 1
ATOM 669 C CA . GLU A 1 86 ? 14.328 -0.274 -2.566 1 98.06 86 GLU A CA 1
ATOM 670 C C . GLU A 1 86 ? 13.156 -1.112 -3.066 1 98.06 86 GLU A C 1
ATOM 672 O O . GLU A 1 86 ? 13.305 -1.909 -3.994 1 98.06 86 GLU A O 1
ATOM 677 N N . HIS A 1 87 ? 12.008 -0.974 -2.496 1 97.31 87 HIS A N 1
ATOM 678 C CA . HIS A 1 87 ? 10.805 -1.669 -2.951 1 97.31 87 HIS A CA 1
ATOM 679 C C . HIS A 1 87 ? 10.547 -1.401 -4.43 1 97.31 87 HIS A C 1
ATOM 681 O O . HIS A 1 87 ? 10.312 -2.334 -5.199 1 97.31 87 HIS A O 1
ATOM 687 N N . ASN A 1 88 ? 10.562 -0.096 -4.805 1 97.75 88 ASN A N 1
ATOM 688 C CA . ASN A 1 88 ? 10.312 0.272 -6.195 1 97.75 88 ASN A CA 1
ATOM 689 C C . ASN A 1 88 ? 11.336 -0.361 -7.137 1 97.75 88 ASN A C 1
ATOM 691 O O . ASN A 1 88 ? 10.977 -0.865 -8.203 1 97.75 88 ASN A O 1
ATOM 695 N N . LYS A 1 89 ? 12.531 -0.323 -6.738 1 96.44 89 LYS A N 1
ATOM 696 C CA . LYS A 1 89 ? 13.602 -0.883 -7.562 1 96.44 89 LYS A CA 1
ATOM 697 C C . LYS A 1 89 ? 13.414 -2.383 -7.766 1 96.44 89 LYS A C 1
ATOM 699 O O . LYS A 1 89 ? 13.578 -2.891 -8.875 1 96.44 89 LYS A O 1
ATOM 704 N N . THR A 1 90 ? 13.008 -3.08 -6.699 1 94.06 90 THR A N 1
ATOM 705 C CA . THR A 1 90 ? 12.961 -4.539 -6.703 1 94.06 90 THR A CA 1
ATOM 706 C C . THR A 1 90 ? 11.695 -5.043 -7.387 1 94.06 90 THR A C 1
ATOM 708 O O . THR A 1 90 ? 11.711 -6.09 -8.031 1 94.06 90 THR A O 1
ATOM 711 N N . THR A 1 91 ? 10.648 -4.309 -7.316 1 93.19 91 THR A N 1
ATOM 712 C CA . THR A 1 91 ? 9.367 -4.848 -7.758 1 93.19 91 THR A CA 1
ATOM 713 C C . THR A 1 91 ? 8.883 -4.137 -9.016 1 93.19 91 THR A C 1
ATOM 715 O O . THR A 1 91 ? 7.949 -4.598 -9.68 1 93.19 91 THR A O 1
ATOM 718 N N . GLY A 1 92 ? 9.477 -2.963 -9.391 1 94.44 92 GLY A N 1
ATOM 719 C CA . GLY A 1 92 ? 8.969 -2.146 -10.484 1 94.44 92 GLY A CA 1
ATOM 720 C C . GLY A 1 92 ? 7.797 -1.273 -10.086 1 94.44 92 GLY A C 1
ATOM 721 O O . GLY A 1 92 ? 7.102 -0.728 -10.945 1 94.44 92 GLY A O 1
ATOM 722 N N . ASP A 1 93 ? 7.551 -1.239 -8.797 1 96.81 93 ASP A N 1
ATOM 723 C CA . ASP A 1 93 ? 6.496 -0.383 -8.266 1 96.81 93 ASP A CA 1
ATOM 724 C C . ASP A 1 93 ? 6.883 1.091 -8.359 1 96.81 93 ASP A C 1
ATOM 726 O O . ASP A 1 93 ? 7.965 1.422 -8.852 1 96.81 93 ASP A O 1
ATOM 730 N N . ASN A 1 94 ? 5.922 1.992 -8.055 1 98.38 94 ASN A N 1
ATOM 731 C CA . ASN A 1 94 ? 6.145 3.43 -8.172 1 98.38 94 ASN A CA 1
ATOM 732 C C . ASN A 1 94 ? 5.629 4.18 -6.953 1 98.38 94 ASN A C 1
ATOM 734 O O . ASN A 1 94 ? 5.238 5.348 -7.055 1 98.38 94 ASN A O 1
ATOM 738 N N . VAL A 1 95 ? 5.633 3.582 -5.812 1 98.81 95 VAL A N 1
ATOM 739 C CA . VAL A 1 95 ? 5 4.156 -4.633 1 98.81 95 VAL A CA 1
ATOM 740 C C . VAL A 1 95 ? 5.934 5.176 -3.986 1 98.81 95 VAL A C 1
ATOM 742 O O . VAL A 1 95 ? 7.156 5.074 -4.117 1 98.81 95 VAL A O 1
ATOM 745 N N . GLY A 1 96 ? 5.422 6.195 -3.389 1 98.88 96 GLY A N 1
ATOM 746 C CA . GLY A 1 96 ? 6.074 7.203 -2.568 1 98.88 96 GLY A CA 1
ATOM 747 C C . GLY A 1 96 ? 5.254 7.609 -1.357 1 98.88 96 GLY A C 1
ATOM 748 O O . GLY A 1 96 ? 4.102 7.199 -1.216 1 98.88 96 GLY A O 1
ATOM 749 N N . PRO A 1 97 ? 5.871 8.359 -0.483 1 98.88 97 PRO A N 1
ATOM 750 C CA . PRO A 1 97 ? 5.195 8.781 0.746 1 98.88 97 PRO A CA 1
ATOM 751 C C . PRO A 1 97 ? 4.168 9.891 0.503 1 98.88 97 PRO A C 1
ATOM 753 O O . PRO A 1 97 ? 4.102 10.445 -0.596 1 98.88 97 PRO A O 1
ATOM 756 N N . ILE A 1 98 ? 3.27 10.062 1.438 1 98.94 98 ILE A N 1
ATOM 757 C CA . ILE A 1 98 ? 2.564 11.328 1.579 1 98.94 98 ILE A CA 1
ATOM 758 C C . ILE A 1 98 ? 3.279 12.203 2.604 1 98.94 98 ILE A C 1
ATOM 760 O O . ILE A 1 98 ? 3.615 11.742 3.697 1 98.94 98 ILE A O 1
ATOM 764 N N . VAL A 1 99 ? 3.586 13.438 2.201 1 98.81 99 VAL A N 1
ATOM 765 C CA . VAL A 1 99 ? 4.387 14.344 3.023 1 98.81 99 VAL A CA 1
ATOM 766 C C . VAL A 1 99 ? 3.512 15.477 3.549 1 98.81 99 VAL A C 1
ATOM 768 O O . VAL A 1 99 ? 2.832 16.156 2.775 1 98.81 99 VAL A O 1
ATOM 771 N N . MET A 1 100 ? 3.582 15.633 4.926 1 98.5 100 MET A N 1
ATOM 772 C CA . MET A 1 100 ? 2.922 16.766 5.574 1 98.5 100 MET A CA 1
ATOM 773 C C . MET A 1 100 ? 3.904 17.906 5.812 1 98.5 100 MET A C 1
ATOM 775 O O . MET A 1 100 ? 4.895 17.734 6.523 1 98.5 100 MET A O 1
ATOM 779 N N . ASN A 1 101 ? 3.498 19.062 5.207 1 97.81 101 ASN A N 1
ATOM 780 C CA . ASN A 1 101 ? 4.297 20.266 5.363 1 97.81 101 ASN A CA 1
ATOM 781 C C . ASN A 1 101 ? 3.586 21.312 6.23 1 97.81 101 ASN A C 1
ATOM 783 O O . ASN A 1 101 ? 2.369 21.469 6.133 1 97.81 101 ASN A O 1
ATOM 787 N N . ARG A 1 102 ? 4.449 22.047 7.031 1 95.5 102 ARG A N 1
ATOM 788 C CA . ARG A 1 102 ? 3.979 23.234 7.734 1 95.5 102 ARG A CA 1
ATOM 789 C C . ARG A 1 102 ? 4.527 24.5 7.094 1 95.5 102 ARG A C 1
ATOM 791 O O . ARG A 1 102 ? 5.734 24.609 6.852 1 95.5 102 ARG A O 1
ATOM 798 N N . ARG A 1 103 ? 3.645 25.547 6.945 1 91.19 103 ARG A N 1
ATOM 799 C CA . ARG A 1 103 ? 4.086 26.797 6.355 1 91.19 103 ARG A CA 1
ATOM 800 C C . ARG A 1 103 ? 4.859 27.641 7.371 1 91.19 103 ARG A C 1
ATOM 802 O O . ARG A 1 103 ? 4.488 27.703 8.547 1 91.19 103 ARG A O 1
ATOM 809 N N . ASN A 1 104 ? 6.211 28.047 7.059 1 78.69 104 ASN A N 1
ATOM 810 C CA . ASN A 1 104 ? 7.02 28.891 7.938 1 78.69 104 ASN A CA 1
ATOM 811 C C . ASN A 1 104 ? 6.371 30.266 8.148 1 78.69 104 ASN A C 1
ATOM 813 O O . ASN A 1 104 ? 5.773 30.812 7.23 1 78.69 104 ASN A O 1
ATOM 817 N N . LYS A 1 105 ? 6.004 30.719 9.414 1 64.31 105 LYS A N 1
ATOM 818 C CA . LYS A 1 105 ? 5.496 32.031 9.758 1 64.31 105 LYS A CA 1
ATOM 819 C C . LYS A 1 105 ? 6.562 33.125 9.539 1 64.31 105 LYS A C 1
ATOM 821 O O . LYS A 1 105 ? 6.375 34.281 9.906 1 64.31 105 LYS A O 1
ATOM 826 N N . SER A 1 106 ? 7.711 33.062 9.102 1 53.28 106 SER A N 1
ATOM 827 C CA . SER A 1 106 ? 8.594 34.219 9.148 1 53.28 106 SER A CA 1
ATOM 828 C C . SER A 1 106 ? 7.988 35.406 8.406 1 53.28 106 SER A C 1
ATOM 830 O O . SER A 1 106 ? 8.469 36.531 8.531 1 53.28 106 SER A O 1
ATOM 832 N N . GLY A 1 107 ? 7.223 35.438 7.348 1 43.78 107 GLY A N 1
ATOM 833 C CA . GLY A 1 107 ? 7.16 36.656 6.598 1 43.78 107 GLY A CA 1
ATOM 834 C C . GLY A 1 107 ? 6.438 37.781 7.34 1 43.78 107 GLY A C 1
ATOM 835 O O . GLY A 1 107 ? 6.301 38.875 6.824 1 43.78 107 GLY A O 1
ATOM 836 N N . SER A 1 108 ? 5.434 37.688 8.148 1 41.38 108 SER A N 1
ATOM 837 C CA . SER A 1 108 ? 4.777 38.938 8.484 1 41.38 108 SER A CA 1
ATOM 838 C C . SER A 1 108 ? 5.594 39.719 9.5 1 41.38 108 SER A C 1
ATOM 840 O O . SER A 1 108 ? 5.109 40.719 10.055 1 41.38 108 SER A O 1
ATOM 842 N N . ALA A 1 109 ? 6.91 39.656 9.727 1 36.59 109 ALA A N 1
ATOM 843 C CA . ALA A 1 109 ? 7.484 40.812 10.375 1 36.59 109 ALA A CA 1
ATOM 844 C C . ALA A 1 109 ? 7.73 41.938 9.367 1 36.59 109 ALA A C 1
ATOM 846 O O . ALA A 1 109 ? 7.988 41.688 8.188 1 36.59 109 ALA A O 1
ATOM 847 N N . MET B 1 1 ? 4.73 -18.719 -48.875 1 43 1 MET B N 1
ATOM 848 C CA . MET B 1 1 ? 4.457 -20.094 -48.5 1 43 1 MET B CA 1
ATOM 849 C C . MET B 1 1 ? 3.008 -20.25 -48.031 1 43 1 MET B C 1
ATOM 851 O O . MET B 1 1 ? 2.422 -21.328 -48.188 1 43 1 MET B O 1
ATOM 855 N N . PHE B 1 2 ? 2.377 -19.219 -47.312 1 56.53 2 PHE B N 1
ATOM 856 C CA . PHE B 1 2 ? 1.026 -19.297 -46.781 1 56.53 2 PHE B CA 1
ATOM 857 C C . PHE B 1 2 ? -0.01 -19.203 -47.906 1 56.53 2 PHE B C 1
ATOM 859 O O . PHE B 1 2 ? -1.214 -19.234 -47.625 1 56.53 2 PHE B O 1
ATOM 866 N N . SER B 1 3 ? 0.313 -18.781 -49 1 56.97 3 SER B N 1
ATOM 867 C CA . SER B 1 3 ? -0.666 -18.594 -50.062 1 56.97 3 SER B CA 1
ATOM 868 C C . SER B 1 3 ? -1.44 -19.875 -50.344 1 56.97 3 SER B C 1
ATOM 870 O O . SER B 1 3 ? -2.604 -19.844 -50.75 1 56.97 3 SER B O 1
ATOM 872 N N . ALA B 1 4 ? -0.681 -20.906 -50.531 1 58.53 4 ALA B N 1
ATOM 873 C CA . ALA B 1 4 ? -1.373 -22.062 -51.125 1 58.53 4 ALA B CA 1
ATOM 874 C C . ALA B 1 4 ? -2.221 -22.766 -50.062 1 58.53 4 ALA B C 1
ATOM 876 O O . ALA B 1 4 ? -2.539 -23.953 -50.188 1 58.53 4 ALA B O 1
ATOM 877 N N . MET B 1 5 ? -2.389 -22.234 -48.844 1 60.09 5 MET B N 1
ATOM 878 C CA . MET B 1 5 ? -3.156 -23.031 -47.875 1 60.09 5 MET B CA 1
ATOM 879 C C . MET B 1 5 ? -4.629 -23.078 -48.25 1 60.09 5 MET B C 1
ATOM 881 O O . MET B 1 5 ? -5.223 -22.062 -48.594 1 60.09 5 MET B O 1
ATOM 885 N N . GLU B 1 6 ? -5 -24.125 -48.75 1 63.34 6 GLU B N 1
ATOM 886 C CA . GLU B 1 6 ? -6.398 -24.438 -49.031 1 63.34 6 GLU B CA 1
ATOM 887 C C . GLU B 1 6 ? -7.262 -24.344 -47.781 1 63.34 6 GLU B C 1
ATOM 889 O O . GLU B 1 6 ? -6.746 -24.406 -46.656 1 63.34 6 GLU B O 1
ATOM 894 N N . GLY B 1 7 ? -8.5 -23.953 -47.969 1 66.75 7 GLY B N 1
ATOM 895 C CA . GLY B 1 7 ? -9.523 -23.781 -46.938 1 66.75 7 GLY B CA 1
ATOM 896 C C . GLY B 1 7 ? -9.453 -24.797 -45.844 1 66.75 7 GLY B C 1
ATOM 897 O O . GLY B 1 7 ? -9.609 -24.469 -44.656 1 66.75 7 GLY B O 1
ATOM 898 N N . ARG B 1 8 ? -9.195 -26.047 -46.156 1 73.81 8 ARG B N 1
ATOM 899 C CA . ARG B 1 8 ? -9.18 -27.141 -45.188 1 73.81 8 ARG B CA 1
ATOM 900 C C . ARG B 1 8 ? -7.961 -27.047 -44.25 1 73.81 8 ARG B C 1
ATOM 902 O O . ARG B 1 8 ? -8.031 -27.422 -43.094 1 73.81 8 ARG B O 1
ATOM 909 N N . ASP B 1 9 ? -6.879 -26.609 -44.781 1 76 9 ASP B N 1
ATOM 910 C CA . ASP B 1 9 ? -5.652 -26.484 -44 1 76 9 ASP B CA 1
ATOM 911 C C . ASP B 1 9 ? -5.805 -25.453 -42.906 1 76 9 ASP B C 1
ATOM 913 O O . ASP B 1 9 ? -5.285 -25.625 -41.781 1 76 9 ASP B O 1
ATOM 917 N N . TYR B 1 10 ? -6.758 -24.578 -43.125 1 79.81 10 TYR B N 1
ATOM 918 C CA . TYR B 1 10 ? -6.977 -23.531 -42.125 1 79.81 10 TYR B CA 1
ATOM 919 C C . TYR B 1 10 ? -7.719 -24.078 -40.906 1 79.81 10 TYR B C 1
ATOM 921 O O . TYR B 1 10 ? -7.438 -23.703 -39.781 1 79.81 10 TYR B O 1
ATOM 929 N N . LEU B 1 11 ? -8.508 -25.062 -41.219 1 81.31 11 LEU B N 1
ATOM 930 C CA . LEU B 1 11 ? -9.328 -25.609 -40.156 1 81.31 11 LEU B CA 1
ATOM 931 C C . LEU B 1 11 ? -8.484 -26.422 -39.188 1 81.31 11 LEU B C 1
ATOM 933 O O . LEU B 1 11 ? -8.797 -26.5 -38 1 81.31 11 LEU B O 1
ATOM 937 N N . ARG B 1 12 ? -7.445 -27 -39.625 1 81.5 12 ARG B N 1
ATOM 938 C CA . ARG B 1 12 ? -6.566 -27.797 -38.781 1 81.5 12 ARG B CA 1
ATOM 939 C C . ARG B 1 12 ? -5.539 -26.922 -38.062 1 81.5 12 ARG B C 1
ATOM 941 O O . ARG B 1 12 ? -5.172 -27.172 -36.938 1 81.5 12 ARG B O 1
ATOM 948 N N . ILE B 1 13 ? -5.121 -25.828 -38.688 1 85.69 13 ILE B N 1
ATOM 949 C CA . ILE B 1 13 ? -4 -25.047 -38.188 1 85.69 13 ILE B CA 1
ATOM 950 C C . ILE B 1 13 ? -4.508 -23.984 -37.219 1 85.69 13 ILE B C 1
ATOM 952 O O . ILE B 1 13 ? -3.852 -23.672 -36.219 1 85.69 13 ILE B O 1
ATOM 956 N N . ILE B 1 14 ? -5.785 -23.656 -37.344 1 85.94 14 ILE B N 1
ATOM 957 C CA . ILE B 1 14 ? -6.301 -22.531 -36.562 1 85.94 14 ILE B CA 1
ATOM 958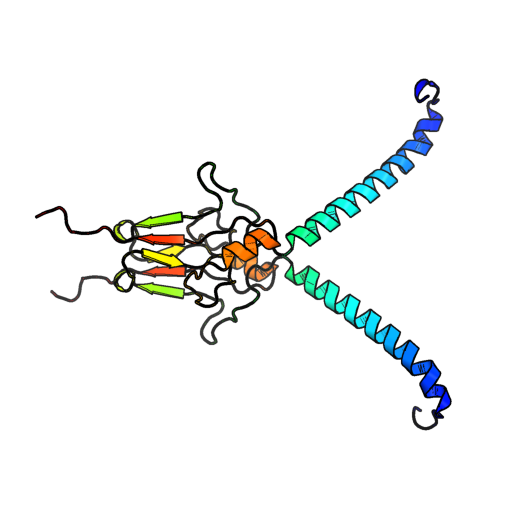 C C . ILE B 1 14 ? -6.453 -22.953 -35.094 1 85.94 14 ILE B C 1
ATOM 960 O O . ILE B 1 14 ? -5.992 -22.266 -34.188 1 85.94 14 ILE B O 1
ATOM 964 N N . PRO B 1 15 ? -7.035 -24.125 -34.875 1 88.5 15 PRO B N 1
ATOM 965 C CA . PRO B 1 15 ? -7.145 -24.562 -33.5 1 88.5 15 PRO B CA 1
ATOM 966 C C . PRO B 1 15 ? -5.781 -24.781 -32.844 1 88.5 15 PRO B C 1
ATOM 968 O O . PRO B 1 15 ? -5.602 -24.469 -31.656 1 88.5 15 PRO B O 1
ATOM 971 N N . LEU B 1 16 ? -4.883 -25.297 -33.625 1 88.12 16 LEU B N 1
ATOM 972 C CA . LEU B 1 16 ? -3.543 -25.516 -33.094 1 88.12 16 LEU B CA 1
ATOM 973 C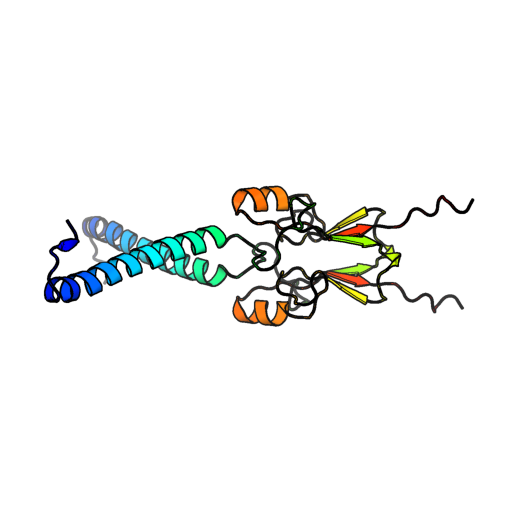 C . LEU B 1 16 ? -2.84 -24.203 -32.812 1 88.12 16 LEU B C 1
ATOM 975 O O . LEU B 1 16 ? -2.254 -24.031 -31.734 1 88.12 16 LEU B O 1
ATOM 979 N N . ALA B 1 17 ? -2.887 -23.391 -33.906 1 89.38 17 ALA B N 1
ATOM 980 C CA . ALA B 1 17 ? -2.287 -22.078 -33.719 1 89.38 17 ALA B CA 1
ATOM 981 C C . ALA B 1 17 ? -2.957 -21.328 -32.562 1 89.38 17 ALA B C 1
ATOM 983 O O . ALA B 1 17 ? -2.283 -20.672 -31.766 1 89.38 17 ALA B O 1
ATOM 984 N N . GLY B 1 18 ? -4.27 -21.438 -32.406 1 91 18 GLY B N 1
ATOM 985 C CA . GLY B 1 18 ? -5 -20.844 -31.281 1 91 18 GLY B CA 1
ATOM 986 C C . GLY B 1 18 ? -4.582 -21.391 -29.938 1 91 18 GLY B C 1
ATOM 987 O O . GLY B 1 18 ? -4.438 -20.625 -28.969 1 91 18 GLY B O 1
ATOM 988 N N . ALA B 1 19 ? -4.352 -22.688 -29.953 1 90.5 19 ALA B N 1
ATOM 989 C CA . ALA B 1 19 ? -3.939 -23.344 -28.719 1 90.5 19 ALA B CA 1
ATOM 990 C C . ALA B 1 19 ? -2.541 -22.891 -28.297 1 90.5 19 ALA B C 1
ATOM 992 O O . ALA B 1 19 ? -2.297 -22.609 -27.125 1 90.5 19 ALA B O 1
ATOM 993 N N . VAL B 1 20 ? -1.683 -22.812 -29.281 1 90.12 20 VAL B N 1
ATOM 994 C CA . VAL B 1 20 ? -0.327 -22.344 -29.016 1 90.12 20 VAL B CA 1
ATOM 995 C C . VAL B 1 20 ? -0.363 -20.891 -28.531 1 90.12 20 VAL B C 1
ATOM 997 O O . VAL B 1 20 ? 0.297 -20.547 -27.547 1 90.12 20 VAL B O 1
ATOM 1000 N N . GLY B 1 21 ? -1.155 -20.094 -29.203 1 91.12 21 GLY B N 1
ATOM 1001 C CA . GLY B 1 21 ? -1.299 -18.703 -28.797 1 91.12 21 GLY B CA 1
ATOM 1002 C C . GLY B 1 21 ? -1.85 -18.547 -27.391 1 91.12 21 GLY B C 1
ATOM 1003 O O . GLY B 1 21 ? -1.358 -17.734 -26.609 1 91.12 21 GLY B O 1
ATOM 1004 N N . ALA B 1 22 ? -2.816 -19.391 -27.203 1 91.25 22 ALA B N 1
ATOM 1005 C CA . ALA B 1 22 ? -3.412 -19.359 -25.875 1 91.25 22 ALA B CA 1
ATOM 1006 C C . ALA B 1 22 ? -2.396 -19.766 -24.797 1 91.25 22 ALA B C 1
ATOM 1008 O O . ALA B 1 22 ? -2.334 -19.172 -23.734 1 91.25 22 ALA B O 1
ATOM 1009 N N . ALA B 1 23 ? -1.569 -20.75 -25.141 1 89.44 23 ALA B N 1
ATOM 1010 C CA . ALA B 1 23 ? -0.547 -21.219 -24.203 1 89.44 23 ALA B CA 1
ATOM 1011 C C . ALA B 1 23 ? 0.494 -20.141 -23.938 1 89.44 23 ALA B C 1
ATOM 1013 O O . ALA B 1 23 ? 0.871 -19.891 -22.797 1 89.44 23 ALA B O 1
ATOM 1014 N N . VAL B 1 24 ? 0.9 -19.453 -24.953 1 89.5 24 VAL B N 1
ATOM 1015 C CA . VAL B 1 24 ? 1.877 -18.375 -24.828 1 89.5 24 VAL B CA 1
ATOM 1016 C C . VAL B 1 24 ? 1.283 -17.234 -24 1 89.5 24 VAL B C 1
ATOM 1018 O O . VAL B 1 24 ? 1.949 -16.688 -23.125 1 89.5 24 VAL B O 1
ATOM 1021 N N . PHE B 1 25 ? 0.07 -16.906 -24.266 1 89.12 25 PHE B N 1
ATOM 1022 C CA . PHE B 1 25 ? -0.622 -15.859 -23.531 1 89.12 25 PHE B CA 1
ATOM 1023 C C . PHE B 1 25 ? -0.653 -16.156 -22.047 1 89.12 25 PHE B C 1
ATOM 1025 O O . PHE B 1 25 ? -0.289 -15.312 -21.219 1 89.12 25 PHE B O 1
ATOM 1032 N N . VAL B 1 26 ? -1.052 -17.344 -21.672 1 81.19 26 VAL B N 1
ATOM 1033 C CA . VAL B 1 26 ? -1.168 -17.734 -20.266 1 81.19 26 VAL B CA 1
ATOM 1034 C C . VAL B 1 26 ? 0.207 -17.688 -19.609 1 81.19 26 VAL B C 1
ATOM 1036 O O . VAL B 1 26 ? 0.341 -17.25 -18.469 1 81.19 26 VAL B O 1
ATOM 1039 N N . ALA B 1 27 ? 1.24 -18.141 -20.297 1 82.75 27 ALA B N 1
ATOM 1040 C CA . ALA B 1 27 ? 2.592 -18.156 -19.75 1 82.75 27 ALA B CA 1
ATOM 1041 C C . ALA B 1 27 ? 3.104 -16.734 -19.516 1 82.75 27 ALA B C 1
ATOM 1043 O O . ALA B 1 27 ? 3.637 -16.422 -18.438 1 82.75 27 ALA B O 1
ATOM 1044 N N . VAL B 1 28 ? 2.881 -15.914 -20.484 1 78.75 28 VAL B N 1
ATOM 1045 C CA . VAL B 1 28 ? 3.344 -14.539 -20.359 1 78.75 28 VAL B CA 1
ATOM 1046 C C . VAL B 1 28 ? 2.549 -13.812 -19.281 1 78.75 28 VAL B C 1
ATOM 1048 O O . VAL B 1 28 ? 3.127 -13.156 -18.406 1 78.75 28 VAL B O 1
ATOM 1051 N N . TYR B 1 29 ? 1.254 -14.07 -19.297 1 78.62 29 TYR B N 1
ATOM 1052 C CA . TYR B 1 29 ? 0.375 -13.453 -18.312 1 78.62 29 TYR B CA 1
ATOM 1053 C C . TYR B 1 29 ? 0.727 -13.914 -16.906 1 78.62 29 TYR B C 1
ATOM 1055 O O . TYR B 1 29 ? 0.8 -13.102 -15.977 1 78.62 29 TYR B O 1
ATOM 1063 N N . GLY B 1 30 ? 0.946 -15.125 -16.703 1 72.94 30 GLY B N 1
ATOM 1064 C CA . GLY B 1 30 ? 1.34 -15.664 -15.414 1 72.94 30 GLY B CA 1
ATOM 1065 C C . GLY B 1 30 ? 2.666 -15.117 -14.922 1 72.94 30 GLY B C 1
ATOM 1066 O O . GLY B 1 30 ? 2.797 -14.758 -13.75 1 72.94 30 GLY B O 1
ATOM 1067 N N . ALA B 1 31 ? 3.613 -15.039 -15.828 1 74.81 31 ALA B N 1
ATOM 1068 C CA . ALA B 1 31 ? 4.926 -14.516 -15.461 1 74.81 31 ALA B CA 1
ATOM 1069 C C . ALA B 1 31 ? 4.84 -13.047 -15.062 1 74.81 31 ALA B C 1
ATOM 1071 O O . ALA B 1 31 ? 5.449 -12.633 -14.07 1 74.81 31 ALA B O 1
ATOM 1072 N N . LEU B 1 32 ? 4.004 -12.352 -15.805 1 73 32 LEU B N 1
ATOM 1073 C CA . LEU B 1 32 ? 3.826 -10.945 -15.484 1 73 32 LEU B CA 1
ATOM 1074 C C . LEU B 1 32 ? 3.117 -10.773 -14.141 1 73 32 LEU B C 1
ATOM 1076 O O . LEU B 1 32 ? 3.52 -9.945 -13.32 1 73 32 LEU B O 1
ATOM 1080 N N . LYS B 1 33 ? 2.182 -11.617 -13.961 1 72.56 33 LYS B N 1
ATOM 1081 C CA . LYS B 1 33 ? 1.438 -11.555 -12.703 1 72.56 33 LYS B CA 1
ATOM 1082 C C . LYS B 1 33 ? 2.332 -11.906 -11.516 1 72.56 33 LYS B C 1
ATOM 1084 O O . LYS B 1 33 ? 2.254 -11.273 -10.469 1 72.56 33 LYS B O 1
ATOM 1089 N N . LEU B 1 34 ? 3.225 -12.828 -11.711 1 71.31 34 LEU B N 1
ATOM 1090 C CA . LEU B 1 34 ? 4.133 -13.25 -10.648 1 71.31 34 LEU B CA 1
ATOM 1091 C C . LEU B 1 34 ? 5.176 -12.172 -10.367 1 71.31 34 LEU B C 1
ATOM 1093 O O . LEU B 1 34 ? 5.555 -11.953 -9.219 1 71.31 34 LEU B O 1
ATOM 1097 N N . SER B 1 35 ? 5.574 -11.57 -11.445 1 71.94 35 SER B N 1
ATOM 1098 C CA . SER B 1 35 ? 6.602 -10.547 -11.289 1 71.94 35 SER B CA 1
ATOM 1099 C C . SER B 1 35 ? 6.055 -9.328 -10.57 1 71.94 35 SER B C 1
ATOM 1101 O O . SER B 1 35 ? 6.789 -8.641 -9.852 1 71.94 35 SER B O 1
ATOM 1103 N N . ARG B 1 36 ? 4.664 -9.125 -10.727 1 75.12 36 ARG B N 1
ATOM 1104 C CA . ARG B 1 36 ? 4.051 -7.93 -10.148 1 75.12 36 ARG B CA 1
ATOM 1105 C C . ARG B 1 36 ? 3.527 -8.203 -8.742 1 75.12 36 ARG B C 1
ATOM 1107 O O . ARG B 1 36 ? 3.1 -7.285 -8.039 1 75.12 36 ARG B O 1
ATOM 1114 N N . SER B 1 37 ? 3.564 -9.453 -8.32 1 76.5 37 SER B N 1
ATOM 1115 C CA . SER B 1 37 ? 2.967 -9.891 -7.062 1 76.5 37 SER B CA 1
ATOM 1116 C C . SER B 1 37 ? 3.586 -9.156 -5.879 1 76.5 37 SER B C 1
ATOM 1118 O O . SER B 1 37 ? 2.953 -9.008 -4.832 1 76.5 37 SER B O 1
ATOM 1120 N N . GLY B 1 38 ? 4.617 -8.422 -6.039 1 84.88 38 GLY B N 1
ATOM 1121 C CA . GLY B 1 38 ? 5.23 -7.707 -4.926 1 84.88 38 GLY B CA 1
ATOM 1122 C C . GLY B 1 38 ? 4.895 -6.227 -4.91 1 84.88 38 GLY B C 1
ATOM 1123 O O . GLY B 1 38 ? 5.199 -5.527 -3.941 1 84.88 38 GLY B O 1
ATOM 1124 N N . GLN B 1 39 ? 4.047 -5.844 -5.973 1 92.62 39 GLN B N 1
ATOM 1125 C CA . GLN B 1 39 ? 3.717 -4.426 -6.07 1 92.62 39 GLN B CA 1
ATOM 1126 C C . GLN B 1 39 ? 2.504 -4.082 -5.211 1 92.62 39 GLN B C 1
ATOM 1128 O O . GLN B 1 39 ? 1.579 -4.891 -5.082 1 92.62 39 GLN B O 1
ATOM 1133 N N . VAL B 1 40 ? 2.545 -2.904 -4.672 1 94.69 40 VAL B N 1
ATOM 1134 C CA . VAL B 1 40 ? 1.456 -2.404 -3.838 1 94.69 40 VAL B CA 1
ATOM 1135 C C . VAL B 1 40 ? 0.491 -1.582 -4.688 1 94.69 40 VAL B C 1
ATOM 1137 O O . VAL B 1 40 ? -0.729 -1.713 -4.559 1 94.69 40 VAL B O 1
ATOM 1140 N N . ASN B 1 41 ? 1.026 -0.723 -5.523 1 96.94 41 ASN B N 1
ATOM 1141 C CA . ASN B 1 41 ? 0.212 0.142 -6.371 1 96.94 41 ASN B CA 1
ATOM 1142 C C . ASN B 1 41 ? -0.005 -0.469 -7.75 1 96.94 41 ASN B C 1
ATOM 1144 O O . ASN B 1 41 ? 0.958 -0.767 -8.461 1 96.94 41 ASN B O 1
ATOM 1148 N N . HIS B 1 42 ? -1.266 -0.609 -8.117 1 94.5 42 HIS B N 1
ATOM 1149 C CA . HIS B 1 42 ? -1.616 -1.12 -9.438 1 94.5 42 HIS B CA 1
ATOM 1150 C C . HIS B 1 42 ? -2.541 -0.157 -10.172 1 94.5 42 HIS B C 1
ATOM 1152 O O . HIS B 1 42 ? -3.061 -0.484 -11.242 1 94.5 42 HIS B O 1
ATOM 1158 N N . LYS B 1 43 ? -2.762 0.954 -9.641 1 96.56 43 LYS B N 1
ATOM 1159 C CA . LYS B 1 43 ? -3.842 1.803 -10.133 1 96.56 43 LYS B CA 1
ATOM 1160 C C . LYS B 1 43 ? -3.316 3.174 -10.555 1 96.56 43 LYS B C 1
ATOM 1162 O O . LYS B 1 43 ? -3.691 3.695 -11.602 1 96.56 43 LYS B O 1
ATOM 1167 N N . TYR B 1 44 ? -2.473 3.756 -9.852 1 98.31 44 TYR B N 1
ATOM 1168 C CA . TYR B 1 44 ? -2.125 5.156 -10.062 1 98.31 44 TYR B CA 1
ATOM 1169 C C . TYR B 1 44 ? -0.772 5.285 -10.75 1 98.31 44 TYR B C 1
ATOM 1171 O O . TYR B 1 44 ? 0.246 4.828 -10.227 1 98.31 44 TYR B O 1
ATOM 1179 N N . PRO B 1 45 ? -0.72 5.945 -11.836 1 97.81 45 PRO B N 1
ATOM 1180 C CA . PRO B 1 45 ? 0.544 6.152 -12.547 1 97.81 45 PRO B CA 1
ATOM 1181 C C . PRO B 1 45 ? 1.396 7.258 -11.922 1 97.81 45 PRO B C 1
ATOM 1183 O O . PRO B 1 45 ? 0.866 8.148 -11.25 1 97.81 45 PRO B O 1
ATOM 1186 N N . THR B 1 46 ? 2.656 7.164 -12.219 1 97.88 46 THR B N 1
ATOM 1187 C CA . THR B 1 46 ? 3.568 8.227 -11.805 1 97.88 46 THR B CA 1
ATOM 1188 C C . THR B 1 46 ? 3.273 9.516 -12.57 1 97.88 46 THR B C 1
ATOM 1190 O O . THR B 1 46 ? 3.184 9.508 -13.797 1 97.88 46 THR B O 1
ATOM 1193 N N . PRO B 1 47 ? 3.131 10.617 -11.797 1 97.38 47 PRO B N 1
ATOM 1194 C CA . PRO B 1 47 ? 3.021 11.891 -12.508 1 97.38 47 PRO B CA 1
ATOM 1195 C C . PRO B 1 47 ? 4.23 12.18 -13.398 1 97.38 47 PRO B C 1
ATOM 1197 O O . PRO B 1 47 ? 5.348 11.766 -13.078 1 97.38 47 PRO B O 1
ATOM 1200 N N . LYS B 1 48 ? 4.055 12.977 -14.414 1 96.56 48 LYS B N 1
ATOM 1201 C CA . LYS B 1 48 ? 5.07 13.211 -15.438 1 96.56 48 LYS B CA 1
ATOM 1202 C C . LYS B 1 48 ? 6.289 13.914 -14.859 1 96.56 48 LYS B C 1
ATOM 1204 O O . LYS B 1 48 ? 7.414 13.688 -15.312 1 96.56 48 LYS B O 1
ATOM 1209 N N . ASP B 1 49 ? 6.062 14.688 -13.883 1 96.94 49 ASP B N 1
ATOM 1210 C CA . ASP B 1 49 ? 7.137 15.516 -13.344 1 96.94 49 ASP B CA 1
ATOM 1211 C C . ASP B 1 49 ? 7.746 14.875 -12.094 1 96.94 49 ASP B C 1
ATOM 1213 O O . ASP B 1 49 ? 8.477 15.523 -11.352 1 96.94 49 ASP B O 1
ATOM 1217 N N . GLN B 1 50 ? 7.379 13.594 -11.852 1 97.81 50 GLN B N 1
ATOM 1218 C CA . GLN B 1 50 ? 7.883 12.906 -10.664 1 97.81 50 GLN B CA 1
ATOM 1219 C C . GLN B 1 50 ? 8.422 11.523 -11.023 1 97.81 50 GLN B C 1
ATOM 1221 O O . GLN B 1 50 ? 8.086 10.969 -12.07 1 97.81 50 GLN B O 1
ATOM 1226 N N . GLU B 1 51 ? 9.266 10.883 -10.141 1 97.75 51 GLU B N 1
ATOM 1227 C CA . GLU B 1 51 ? 9.836 9.555 -10.32 1 97.75 51 GLU B CA 1
ATOM 1228 C C . GLU B 1 51 ? 8.977 8.492 -9.633 1 97.75 51 GLU B C 1
ATOM 1230 O O . GLU B 1 51 ? 9.125 7.297 -9.898 1 97.75 51 GLU B O 1
ATOM 1235 N N . LYS B 1 52 ? 8.117 8.906 -8.828 1 98.75 52 LYS B N 1
ATOM 1236 C CA . LYS B 1 52 ? 7.207 8.07 -8.047 1 98.75 52 LYS B CA 1
ATOM 1237 C C . LYS B 1 52 ? 5.941 8.836 -7.676 1 98.75 52 LYS B C 1
ATOM 1239 O O . LYS B 1 52 ? 5.852 10.047 -7.895 1 98.75 52 LYS B O 1
ATOM 1244 N N . VAL B 1 53 ? 4.957 8.117 -7.16 1 98.88 53 VAL B N 1
ATOM 1245 C CA . VAL B 1 53 ? 3.719 8.75 -6.727 1 98.88 53 VAL B CA 1
ATOM 1246 C C . VAL B 1 53 ? 3.887 9.305 -5.312 1 98.88 53 VAL B C 1
ATOM 1248 O O . VAL B 1 53 ? 3.705 8.578 -4.332 1 98.88 53 VAL B O 1
ATOM 1251 N N . LYS B 1 54 ? 4.18 10.5 -5.285 1 98.75 54 LYS B N 1
ATOM 1252 C CA . LYS B 1 54 ? 4.375 11.234 -4.043 1 98.75 54 LYS B CA 1
ATOM 1253 C C . LYS B 1 54 ? 3.412 12.414 -3.943 1 98.75 54 LYS B C 1
ATOM 1255 O O . LYS B 1 54 ? 3.164 13.102 -4.934 1 98.75 54 LYS B O 1
ATOM 1260 N N . HIS B 1 55 ? 2.844 12.68 -2.775 1 98.62 55 HIS B N 1
ATOM 1261 C CA . HIS B 1 55 ? 2.021 13.852 -2.492 1 98.62 55 HIS B CA 1
ATOM 1262 C C . HIS B 1 55 ? 2.611 14.68 -1.355 1 98.62 55 HIS B C 1
ATOM 1264 O O . HIS B 1 55 ? 3.102 14.125 -0.369 1 98.62 55 HIS B O 1
ATOM 1270 N N . VAL B 1 56 ? 2.633 15.922 -1.601 1 98.12 56 VAL B N 1
ATOM 1271 C CA . VAL B 1 56 ? 3.01 16.891 -0.574 1 98.12 56 VAL B CA 1
ATOM 1272 C C . VAL B 1 56 ? 1.828 17.812 -0.27 1 98.12 56 VAL B C 1
ATOM 1274 O O . VAL B 1 56 ? 1.304 18.469 -1.167 1 98.12 56 VAL B O 1
ATOM 1277 N N . LEU B 1 57 ? 1.413 17.859 0.954 1 98.12 57 LEU B N 1
ATOM 1278 C CA . LEU B 1 57 ? 0.279 18.672 1.372 1 98.12 57 LEU B CA 1
ATOM 1279 C C . LEU B 1 57 ? 0.66 19.578 2.539 1 98.12 57 LEU B C 1
ATOM 1281 O O . LEU B 1 57 ? 1.479 19.203 3.381 1 98.12 57 LEU B O 1
ATOM 1285 N N . ASP B 1 58 ? -0.021 20.766 2.629 1 97.38 58 ASP B N 1
ATOM 1286 C CA . ASP B 1 58 ? 0.129 21.656 3.777 1 97.38 58 ASP B CA 1
ATOM 1287 C C . ASP B 1 58 ? -0.908 21.344 4.852 1 97.38 58 ASP B C 1
ATOM 1289 O O . ASP B 1 58 ? -2.107 21.281 4.574 1 97.38 58 ASP B O 1
ATOM 1293 N N . VAL B 1 59 ? -0.381 21.266 6.043 1 97.06 59 VAL B N 1
ATOM 1294 C CA . VAL B 1 59 ? -1.273 20.891 7.137 1 97.06 59 VAL B CA 1
ATOM 1295 C C . VAL B 1 59 ? -2.367 21.938 7.293 1 97.06 59 VAL B C 1
ATOM 1297 O O . VAL B 1 59 ? -3.482 21.625 7.723 1 97.06 59 VAL B O 1
ATOM 1300 N N . GLU B 1 60 ? -2.098 23.156 6.988 1 95.19 60 GLU B N 1
ATOM 1301 C CA . GLU B 1 60 ? -3.029 24.281 7.133 1 95.19 60 GLU B CA 1
ATOM 1302 C C . GLU B 1 60 ? -4.234 24.109 6.211 1 95.19 60 GLU B C 1
ATOM 1304 O O . GLU B 1 60 ? -5.281 24.719 6.434 1 95.19 60 GLU B O 1
ATOM 1309 N N . ASP B 1 61 ? -4.086 23.266 5.227 1 96.38 61 ASP B N 1
ATOM 1310 C CA . ASP B 1 61 ? -5.152 23.141 4.238 1 96.38 61 ASP B CA 1
ATOM 1311 C C . ASP B 1 61 ? -6.043 21.938 4.547 1 96.38 61 ASP B C 1
ATOM 1313 O O . ASP B 1 61 ? -7 21.656 3.818 1 96.38 61 ASP B O 1
ATOM 1317 N N . LEU B 1 62 ? -5.777 21.312 5.562 1 97.06 62 LEU B N 1
ATOM 1318 C CA . LEU B 1 62 ? -6.551 20.125 5.914 1 97.06 62 LEU B CA 1
ATOM 1319 C C . LEU B 1 62 ? -7.758 20.5 6.77 1 97.06 62 LEU B C 1
ATOM 1321 O O . LEU B 1 62 ? -7.738 21.516 7.477 1 97.06 62 LEU B O 1
ATOM 1325 N N . GLY B 1 63 ? -8.773 19.641 6.602 1 95.75 63 GLY B N 1
ATOM 1326 C CA . GLY B 1 63 ? -9.914 19.781 7.492 1 95.75 63 GLY B CA 1
ATOM 1327 C C . GLY B 1 63 ? -9.633 19.266 8.891 1 95.75 63 GLY B C 1
ATOM 1328 O O . GLY B 1 63 ? -8.492 18.969 9.234 1 95.75 63 GLY B O 1
ATOM 1329 N N . ASP B 1 64 ? -10.727 19.203 9.727 1 96.88 64 ASP B N 1
ATOM 1330 C CA . ASP B 1 64 ? -10.602 18.797 11.125 1 96.88 64 ASP B CA 1
ATOM 1331 C C . ASP B 1 64 ? -10.164 17.344 11.234 1 96.88 64 ASP B C 1
ATOM 1333 O O . ASP B 1 64 ? -9.484 16.953 12.188 1 96.88 64 ASP B O 1
ATOM 1337 N N . ARG B 1 65 ? -10.68 16.531 10.344 1 98.19 65 ARG B N 1
ATOM 1338 C CA . ARG B 1 65 ? -10.336 15.117 10.258 1 98.19 65 ARG B CA 1
ATOM 1339 C C . ARG B 1 65 ? -10.172 14.68 8.812 1 98.19 65 ARG B C 1
ATOM 1341 O O . ARG B 1 65 ? -11.133 14.664 8.047 1 98.19 65 ARG B O 1
ATOM 1348 N N . THR B 1 66 ? -8.953 14.297 8.43 1 98.69 66 THR B N 1
ATOM 1349 C CA . THR B 1 66 ? -8.664 13.977 7.039 1 98.69 66 THR B CA 1
ATOM 1350 C C . THR B 1 66 ? -7.988 12.617 6.926 1 98.69 66 THR B C 1
ATOM 1352 O O . THR B 1 66 ? -6.824 12.461 7.301 1 98.69 66 THR B O 1
ATOM 1355 N N . PRO B 1 67 ? -8.688 11.625 6.414 1 98.88 67 PRO B N 1
ATOM 1356 C CA . PRO B 1 67 ? -8.086 10.305 6.203 1 98.88 67 PRO B CA 1
ATOM 1357 C C . PRO B 1 67 ? -7.344 10.203 4.871 1 98.88 67 PRO B C 1
ATOM 1359 O O . PRO B 1 67 ? -7.867 10.633 3.84 1 98.88 67 PRO B O 1
ATOM 1362 N N . PHE B 1 68 ? -6.141 9.625 4.871 1 98.94 68 PHE B N 1
ATOM 1363 C CA . PHE B 1 68 ? -5.359 9.414 3.658 1 98.94 68 PHE B CA 1
ATOM 1364 C C . PHE B 1 68 ? -5.195 7.926 3.373 1 98.94 68 PHE B C 1
ATOM 1366 O O . PHE B 1 68 ? -4.988 7.129 4.293 1 98.94 68 PHE B O 1
ATOM 1373 N N . CYS B 1 69 ? -5.242 7.633 2.146 1 98.94 69 CYS B N 1
ATOM 1374 C CA . CYS B 1 69 ? -5.242 6.262 1.642 1 98.94 69 CYS B CA 1
ATOM 1375 C C . CYS B 1 69 ? -3.846 5.656 1.714 1 98.94 69 CYS B C 1
ATOM 1377 O O . CYS B 1 69 ? -2.865 6.293 1.32 1 98.94 69 CYS B O 1
ATOM 1379 N N . ARG B 1 70 ? -3.801 4.344 2.213 1 98.75 70 ARG B N 1
ATOM 1380 C CA . ARG B 1 70 ? -2.547 3.6 2.193 1 98.75 70 ARG B CA 1
ATOM 1381 C C . ARG B 1 70 ? -2.73 2.232 1.541 1 98.75 70 ARG B C 1
ATOM 1383 O O . ARG B 1 70 ? -1.828 1.395 1.579 1 98.75 70 ARG B O 1
ATOM 1390 N N . CYS B 1 71 ? -3.918 2.031 0.908 1 98.62 71 CYS B N 1
ATOM 1391 C CA . CYS B 1 71 ? -4.211 0.754 0.264 1 98.62 71 CYS B CA 1
ATOM 1392 C C . CYS B 1 71 ? -4.133 0.878 -1.253 1 98.62 71 CYS B C 1
ATOM 1394 O O . CYS B 1 71 ? -4.148 -0.129 -1.963 1 98.62 71 CYS B O 1
ATOM 1396 N N . TRP B 1 72 ? -4.086 2.113 -1.738 1 98.69 72 TRP B N 1
ATOM 1397 C CA . TRP B 1 72 ? -3.906 2.438 -3.15 1 98.69 72 TRP B CA 1
ATOM 1398 C C . TRP B 1 72 ? -5.129 2.033 -3.963 1 98.69 72 TRP B C 1
ATOM 1400 O O . TRP B 1 72 ? -5.035 1.805 -5.172 1 98.69 72 TRP B O 1
ATOM 1410 N N . LYS B 1 73 ? -6.273 1.905 -3.295 1 98.44 73 LYS B N 1
ATOM 1411 C CA . LYS B 1 73 ? -7.492 1.488 -3.982 1 98.44 73 LYS B CA 1
ATOM 1412 C C . LYS B 1 73 ? -8.516 2.619 -4.023 1 98.44 73 LYS B C 1
ATOM 1414 O O . LYS B 1 73 ? -9.516 2.535 -4.742 1 98.44 73 LYS B O 1
ATOM 1419 N N . SER B 1 74 ? -8.266 3.721 -3.281 1 98.88 74 SER B N 1
ATOM 1420 C CA . SER B 1 74 ? -9.258 4.785 -3.143 1 98.88 74 SER B CA 1
ATOM 1421 C C . SER B 1 74 ? -9.523 5.473 -4.477 1 98.88 74 SER B C 1
ATOM 1423 O O . SER B 1 74 ? -8.586 5.777 -5.223 1 98.88 74 SER B O 1
ATOM 1425 N N . GLU B 1 75 ? -10.789 5.758 -4.699 1 98.69 75 GLU B N 1
ATOM 1426 C CA . GLU B 1 75 ? -11.148 6.547 -5.871 1 98.69 75 GLU B CA 1
ATOM 1427 C C . GLU B 1 75 ? -10.914 8.031 -5.629 1 98.69 75 GLU B C 1
ATOM 1429 O O . GLU B 1 75 ? -10.945 8.836 -6.566 1 98.69 75 GLU B O 1
ATOM 1434 N N . LYS B 1 76 ? -10.648 8.422 -4.426 1 98.75 76 LYS B N 1
ATOM 1435 C CA . LYS B 1 76 ? -10.383 9.805 -4.055 1 98.75 76 LYS B CA 1
ATOM 1436 C C . LYS B 1 76 ? -8.914 10.008 -3.68 1 98.75 76 LYS B C 1
ATOM 1438 O O . LYS B 1 76 ? -8.57 10.969 -2.996 1 98.75 76 LYS B O 1
ATOM 1443 N N . PHE B 1 77 ? -8.102 9.188 -4.215 1 98.75 77 PHE B N 1
ATOM 1444 C CA . PHE B 1 77 ? -6.68 9.188 -3.895 1 98.75 77 PHE B CA 1
ATOM 1445 C C . PHE B 1 77 ? -6.09 10.586 -4.074 1 98.75 77 PHE B C 1
ATOM 1447 O O . PHE B 1 77 ? -6.395 11.273 -5.051 1 98.75 77 PHE B O 1
ATOM 1454 N N . PRO B 1 78 ? -5.34 11.078 -3.053 1 98.75 78 PRO B N 1
ATOM 1455 C CA . PRO B 1 78 ? -4.645 10.383 -1.965 1 98.75 78 PRO B CA 1
ATOM 1456 C C . PRO B 1 78 ? -5.496 10.258 -0.705 1 98.75 78 PRO B C 1
ATOM 1458 O O . PRO B 1 78 ? -5.039 9.719 0.303 1 98.75 78 PRO B O 1
ATOM 1461 N N . TYR B 1 79 ? -6.758 10.781 -0.739 1 98.88 79 TYR B N 1
ATOM 1462 C CA . TYR B 1 79 ? -7.676 10.656 0.39 1 98.88 79 TYR B CA 1
ATOM 1463 C C . TYR B 1 79 ? -8.289 9.266 0.442 1 98.88 79 TYR B C 1
ATOM 1465 O O . TYR B 1 79 ? -8.367 8.578 -0.578 1 98.88 79 TYR B O 1
ATOM 1473 N N . CYS B 1 80 ? -8.656 8.859 1.616 1 98.94 80 CYS B N 1
ATOM 1474 C CA . CYS B 1 80 ? -9.281 7.555 1.811 1 98.94 80 CYS B CA 1
ATOM 1475 C C . CYS B 1 80 ? -10.789 7.637 1.619 1 98.94 80 CYS B C 1
ATOM 1477 O O . CYS B 1 80 ? -11.461 8.438 2.279 1 98.94 80 CYS B O 1
ATOM 1479 N N . ASP B 1 81 ? -11.344 6.73 0.819 1 98.88 81 ASP B N 1
ATOM 1480 C CA . ASP B 1 81 ? -12.789 6.699 0.604 1 98.88 81 ASP B CA 1
ATOM 1481 C C . ASP B 1 81 ? -13.398 5.414 1.156 1 98.88 81 ASP B C 1
ATOM 1483 O O . ASP B 1 81 ? -14.523 5.055 0.809 1 98.88 81 ASP B O 1
ATOM 1487 N N . GLY B 1 82 ? -12.586 4.668 1.896 1 98.81 82 GLY B N 1
ATOM 1488 C CA . GLY B 1 82 ? -13.086 3.445 2.508 1 98.81 82 GLY B CA 1
ATOM 1489 C C . GLY B 1 82 ? -12.828 2.209 1.667 1 98.81 82 GLY B C 1
ATOM 1490 O O . GLY B 1 82 ? -13.141 1.092 2.088 1 98.81 82 GLY B O 1
ATOM 1491 N N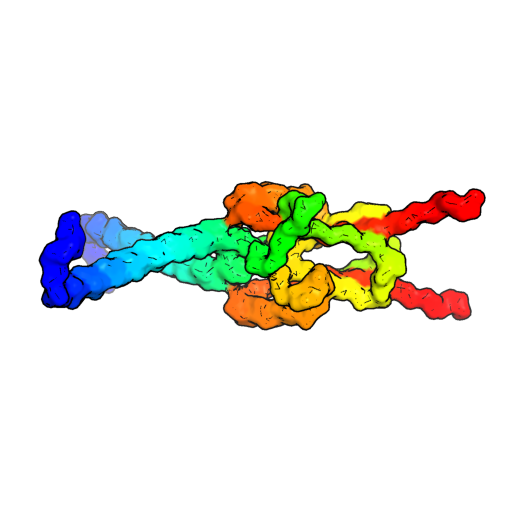 . ALA B 1 83 ? -12.188 2.275 0.554 1 98.75 83 ALA B N 1
ATOM 1492 C CA . ALA B 1 83 ? -11.93 1.165 -0.358 1 98.75 83 ALA B CA 1
ATOM 1493 C C . ALA B 1 83 ? -11.078 0.091 0.316 1 98.75 83 ALA B C 1
ATOM 1495 O O . ALA B 1 83 ? -11.141 -1.082 -0.06 1 98.75 83 ALA B O 1
ATOM 1496 N N . HIS B 1 84 ? -10.312 0.401 1.325 1 98.75 84 HIS B N 1
ATOM 1497 C CA . HIS B 1 84 ? -9.508 -0.583 2.041 1 98.75 84 HIS B CA 1
ATOM 1498 C C . HIS B 1 84 ? -10.383 -1.654 2.68 1 98.75 84 HIS B C 1
ATOM 1500 O O . HIS B 1 84 ? -9.945 -2.791 2.865 1 98.75 84 HIS B O 1
ATOM 1506 N N . ASN B 1 85 ? -11.609 -1.261 3.01 1 98.69 85 ASN B N 1
ATOM 1507 C CA . ASN B 1 85 ? -12.484 -2.256 3.619 1 98.69 85 ASN B CA 1
ATOM 1508 C C . ASN B 1 85 ? -12.75 -3.428 2.676 1 98.69 85 ASN B C 1
ATOM 1510 O O . ASN B 1 85 ? -12.617 -4.586 3.07 1 98.69 85 ASN B O 1
ATOM 1514 N N . GLU B 1 86 ? -13.117 -3.129 1.476 1 98.06 86 GLU B N 1
ATOM 1515 C CA . GLU B 1 86 ? -13.32 -4.184 0.486 1 98.06 86 GLU B CA 1
ATOM 1516 C C . GLU B 1 86 ? -12.016 -4.91 0.18 1 98.06 86 GLU B C 1
ATOM 1518 O O . GLU B 1 86 ? -12 -6.137 0.067 1 98.06 86 GLU B O 1
ATOM 1523 N N . HIS B 1 87 ? -10.938 -4.227 0.032 1 97.31 87 HIS B N 1
ATOM 1524 C CA . HIS B 1 87 ? -9.633 -4.832 -0.182 1 97.31 87 HIS B CA 1
ATOM 1525 C C . HIS B 1 87 ? -9.305 -5.84 0.915 1 97.31 87 HIS B C 1
ATOM 1527 O O . HIS B 1 87 ? -8.898 -6.969 0.626 1 97.31 87 HIS B O 1
ATOM 1533 N N . ASN B 1 88 ? -9.461 -5.391 2.199 1 97.69 88 ASN B N 1
ATOM 1534 C CA . ASN B 1 88 ? -9.172 -6.27 3.324 1 97.69 88 ASN B CA 1
ATOM 1535 C C . ASN B 1 88 ? -10.031 -7.531 3.287 1 97.69 88 ASN B C 1
ATOM 1537 O O . ASN B 1 88 ? -9.539 -8.633 3.527 1 97.69 88 ASN B O 1
ATOM 1541 N N . LYS B 1 89 ? -11.242 -7.344 3.004 1 96.5 89 LYS B N 1
ATOM 1542 C CA . LYS B 1 89 ? -12.172 -8.469 2.957 1 96.5 89 LYS B CA 1
ATOM 1543 C C . LYS B 1 89 ? -11.773 -9.469 1.872 1 96.5 89 LYS B C 1
ATOM 1545 O O . LYS B 1 89 ? -11.789 -10.68 2.098 1 96.5 89 LYS B O 1
ATOM 1550 N N . THR B 1 90 ? -11.359 -8.961 0.725 1 94.12 90 THR B N 1
ATOM 1551 C CA . THR B 1 90 ? -11.125 -9.789 -0.451 1 94.12 90 THR B CA 1
ATOM 1552 C C . THR B 1 90 ? -9.758 -10.461 -0.376 1 94.12 90 THR B C 1
ATOM 1554 O O . THR B 1 90 ? -9.586 -11.586 -0.852 1 94.12 90 THR B O 1
ATOM 1557 N N . THR B 1 91 ? -8.828 -9.859 0.241 1 93.25 91 THR B N 1
ATOM 1558 C CA . THR B 1 91 ? -7.457 -10.352 0.148 1 93.25 91 THR B CA 1
ATOM 1559 C C . THR B 1 91 ? -6.984 -10.898 1.491 1 93.25 91 THR B C 1
ATOM 1561 O O . THR B 1 91 ? -5.957 -11.578 1.566 1 93.25 91 THR B O 1
ATOM 1564 N N . GLY B 1 92 ? -7.699 -10.594 2.623 1 94.5 92 GLY B N 1
ATOM 1565 C CA . GLY B 1 92 ? -7.234 -10.945 3.955 1 94.5 92 GLY B CA 1
ATOM 1566 C C . GLY B 1 92 ? -6.215 -9.969 4.508 1 94.5 92 GLY B C 1
ATOM 1567 O O . GLY B 1 92 ? -5.543 -10.266 5.5 1 94.5 92 GLY B O 1
ATOM 1568 N N . ASP B 1 93 ? -6.074 -8.883 3.797 1 96.81 93 ASP B N 1
ATOM 1569 C CA . ASP B 1 93 ? -5.18 -7.824 4.254 1 96.81 93 ASP B CA 1
ATOM 1570 C C . ASP B 1 93 ? -5.75 -7.113 5.477 1 96.81 93 ASP B C 1
ATOM 1572 O O . ASP B 1 93 ? -6.828 -7.465 5.961 1 96.81 93 ASP B O 1
ATOM 1576 N N . ASN B 1 94 ? -4.941 -6.219 6.09 1 98.31 94 ASN B N 1
ATOM 1577 C CA . ASN B 1 94 ? -5.344 -5.523 7.312 1 98.31 94 ASN B CA 1
ATOM 1578 C C . ASN B 1 94 ? -5.016 -4.035 7.246 1 98.31 94 ASN B C 1
ATOM 1580 O O . ASN B 1 94 ? -4.777 -3.402 8.273 1 98.31 94 ASN B O 1
ATOM 1584 N N . VAL B 1 95 ? -5.027 -3.455 6.094 1 98.81 95 VAL B N 1
ATOM 1585 C CA . VAL B 1 95 ? -4.559 -2.086 5.914 1 98.81 95 VAL B CA 1
ATOM 1586 C C . VAL B 1 95 ? -5.664 -1.106 6.297 1 98.81 95 VAL B C 1
ATOM 1588 O O . VAL B 1 95 ? -6.852 -1.433 6.207 1 98.81 95 VAL B O 1
ATOM 1591 N N . GLY B 1 96 ? -5.328 0.022 6.812 1 98.88 96 GLY B N 1
ATOM 1592 C CA . GLY B 1 96 ? -6.164 1.176 7.105 1 98.88 96 GLY B CA 1
ATOM 1593 C C . GLY B 1 96 ? -5.492 2.496 6.789 1 98.88 96 GLY B C 1
ATOM 1594 O O . GLY B 1 96 ? -4.305 2.529 6.449 1 98.88 96 GLY B O 1
ATOM 1595 N N . PRO B 1 97 ? -6.258 3.564 6.848 1 98.88 97 PRO B N 1
ATOM 1596 C CA . PRO B 1 97 ? -5.727 4.891 6.523 1 98.88 97 PRO B CA 1
ATOM 1597 C C . PRO B 1 97 ? -4.844 5.461 7.629 1 98.88 97 PRO B C 1
ATOM 1599 O O . PRO B 1 97 ? -4.773 4.895 8.727 1 98.88 97 PRO B O 1
ATOM 1602 N N . ILE B 1 98 ? -4.039 6.434 7.285 1 98.94 98 ILE B N 1
ATOM 1603 C CA . ILE B 1 98 ? -3.521 7.367 8.281 1 98.94 98 ILE B CA 1
ATOM 1604 C C . ILE B 1 98 ? -4.418 8.602 8.344 1 98.94 98 ILE B C 1
ATOM 1606 O O . ILE B 1 98 ? -4.758 9.188 7.309 1 98.94 98 ILE B O 1
ATOM 1610 N N . VAL B 1 99 ? -4.859 8.938 9.547 1 98.81 99 VAL B N 1
ATOM 1611 C CA . VAL B 1 99 ? -5.828 10.016 9.75 1 98.81 99 VAL B CA 1
ATOM 1612 C C . VAL B 1 99 ? -5.148 11.203 10.414 1 98.81 99 VAL B C 1
ATOM 1614 O O . VAL B 1 99 ? -4.512 11.055 11.461 1 98.81 99 VAL B O 1
ATOM 1617 N N . MET B 1 100 ? -5.336 12.398 9.75 1 98.5 100 MET B N 1
ATOM 1618 C CA . MET B 1 100 ? -4.875 13.656 10.328 1 98.5 100 MET B CA 1
ATOM 1619 C C . MET B 1 100 ? -6.012 14.375 11.039 1 98.5 100 MET B C 1
ATOM 1621 O O . MET B 1 100 ? -7.016 14.727 10.422 1 98.5 100 MET B O 1
ATOM 1625 N N . ASN B 1 101 ? -5.73 14.602 12.367 1 97.88 101 ASN B N 1
ATOM 1626 C CA . ASN B 1 101 ? -6.691 15.32 13.195 1 97.88 101 ASN B CA 1
ATOM 1627 C C . ASN B 1 101 ? -6.18 16.719 13.57 1 97.88 101 ASN B C 1
ATOM 1629 O O . ASN B 1 101 ? -4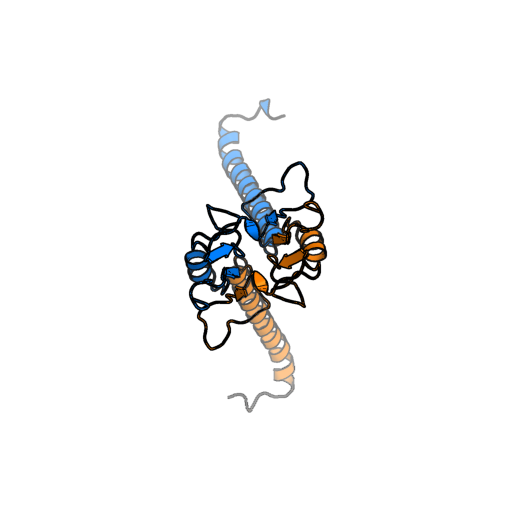.984 16.891 13.812 1 97.88 101 ASN B O 1
ATOM 1633 N N . ARG B 1 102 ? -7.188 17.656 13.648 1 95.5 102 ARG B N 1
ATOM 1634 C CA . ARG B 1 102 ? -6.93 18.969 14.234 1 95.5 102 ARG B CA 1
ATOM 1635 C C . ARG B 1 102 ? -7.594 19.094 15.602 1 95.5 102 ARG B C 1
ATOM 1637 O O . ARG B 1 102 ? -8.781 18.797 15.75 1 95.5 102 ARG B O 1
ATOM 1644 N N . ARG B 1 103 ? -6.848 19.688 16.578 1 91.19 103 ARG B N 1
ATOM 1645 C CA . ARG B 1 103 ? -7.41 19.875 17.922 1 91.19 103 ARG B CA 1
ATOM 1646 C C . ARG B 1 103 ? -8.359 21.062 17.953 1 91.19 103 ARG B C 1
ATOM 1648 O O . ARG B 1 103 ? -8.086 22.094 17.328 1 91.19 103 ARG B O 1
ATOM 1655 N N . ASN B 1 104 ? -9.734 20.859 18.359 1 78.56 104 ASN B N 1
ATOM 1656 C CA . ASN B 1 104 ? -10.703 21.953 18.469 1 78.56 104 ASN B CA 1
ATOM 1657 C C . ASN B 1 104 ? -10.258 22.984 19.5 1 78.56 104 ASN B C 1
ATOM 1659 O O . ASN B 1 104 ? -9.68 22.641 20.516 1 78.56 104 ASN B O 1
ATOM 1663 N N . LYS B 1 105 ? -10.047 24.344 19.125 1 64.06 105 LYS B N 1
ATOM 1664 C CA . LYS B 1 105 ? -9.758 25.453 20.031 1 64.06 105 LYS B CA 1
ATOM 1665 C C . LYS B 1 105 ? -10.945 25.75 20.938 1 64.06 105 LYS B C 1
ATOM 1667 O O . LYS B 1 105 ? -10.945 26.734 21.672 1 64.06 105 LYS B O 1
ATOM 1672 N N . SER B 1 106 ? -12.031 25.203 21.094 1 53.06 106 SER B N 1
ATOM 1673 C CA . SER B 1 106 ? -13.062 25.781 21.938 1 53.06 106 SER B CA 1
ATOM 1674 C C . SER B 1 106 ? -12.555 25.969 23.359 1 53.06 106 SER B C 1
ATOM 1676 O O . SER B 1 106 ? -13.18 26.688 24.156 1 53.06 106 SER B O 1
ATOM 1678 N N . GLY B 1 107 ? -11.75 25.219 24.062 1 43.84 107 GLY B N 1
ATOM 1679 C CA . GLY B 1 107 ? -11.812 25.312 25.516 1 43.84 107 GLY B CA 1
ATOM 1680 C C . GLY B 1 107 ? -11.273 26.625 26.047 1 43.84 107 GLY B C 1
ATOM 1681 O O . GLY B 1 107 ? -11.25 26.859 27.266 1 43.84 107 GLY B O 1
ATOM 1682 N N . SER B 1 108 ? -10.289 27.375 25.578 1 41.12 108 SER B N 1
ATOM 1683 C CA . SER B 1 108 ? -9.844 28.438 26.484 1 41.12 108 SER B CA 1
ATOM 1684 C C . SER B 1 108 ? -10.812 29.609 26.469 1 41.12 108 SER B C 1
ATOM 1686 O O . SER B 1 108 ? -10.508 30.672 27 1 41.12 108 SER B O 1
ATOM 1688 N N . ALA B 1 109 ? -12.109 29.562 26.156 1 36.44 109 ALA B N 1
ATOM 1689 C CA . ALA B 1 109 ? -12.875 30.688 26.703 1 36.44 109 ALA B CA 1
ATOM 1690 C C . ALA B 1 109 ? -13.188 30.469 28.188 1 36.44 109 ALA B C 1
ATOM 1692 O O . ALA B 1 109 ? -13.352 29.328 28.625 1 36.44 109 ALA B O 1
#

Solvent-accessible surface area (backbone atoms only — not comparable to full-atom values): 12570 Å² total; per-residue (Å²): 127,76,76,78,61,49,78,67,56,48,65,62,44,46,59,50,53,47,47,51,49,48,51,52,48,52,52,51,50,50,52,51,51,58,57,41,35,71,32,58,62,85,68,77,73,56,48,91,90,46,92,29,40,61,47,78,46,52,59,86,76,52,63,58,70,43,48,28,46,48,61,62,62,32,89,52,63,67,31,47,69,62,41,40,57,60,48,22,70,75,34,70,32,46,62,39,38,47,30,41,30,50,84,82,76,72,72,83,115,128,76,77,77,61,49,78,68,55,48,66,62,44,46,58,50,53,48,49,51,50,49,49,51,49,52,51,53,50,50,51,51,49,59,56,41,36,72,31,59,62,87,69,78,74,56,50,90,91,45,92,30,39,61,47,79,46,53,58,86,75,53,61,59,70,41,48,28,46,46,60,62,61,33,89,53,64,66,32,48,71,61,43,40,57,59,49,22,69,74,35,70,33,46,60,38,38,47,30,38,32,50,84,81,77,72,72,84,115

Sequence (218 aa):
MFSAMEGRDYLRIIPLAGAVGAAVFVAVYGALKLSRSGQVNHKYPTPKDQEKVKHVLDVEDLGDRTPFCRCWKSEKFPYCDGAHNEHNKTTGDNVGPIVMNRRNKSGSAMFSAMEGRDYLRIIPLAGAVGAAVFVAVYGALKLSRSGQVNHKYPTPKDQEKVKHVLDVEDLGDRTPFCRCWKSEKFPYCDGAHNEHNKTTGDNVGPIVMNRRNKSGSA

Secondary structure (DSSP, 8-state):
-GGG--HHHHHHHHHHHHHHHHHHHHHHHHHHHHHHTT-S-SSPPPPTT-SSEEEEEEGGG--SEEEE-SSS--TTTTB--SHHHHHHHHH---EEEEEEE----GGG-/-GGG--HHHHHHHHHHHHHHHHHHHHHHHHHHHHHHTT-S-SS-PPPTT-SSEEEEEEGGG--SEEEE-SSS--TTTTB--SHHHHHHHHH---EEEEEEE----GGG-

Radius of gyration: 26.75 Å; Cα contacts (8 Å, |Δi|>4): 284; chains: 2; bounding box: 29×95×78 Å

Foldseek 3Di:
DVVVDDPVNCVVVVVVVVVVVVVVVVVVVVVVCVVCVPPQADDDDDDPVDPDDDDDDDPVPDDQKWWADDRNQAPPPRGHPPVVVVVCVVPVDDDGTDMDHDDDPPPPD/DVVVDDPVNCVVVVVVVVVVVVVVVVVVVVVVCVVCVPPQADDDDDDPVDPDDDDDDDPVPDDQKWWADDRNQAPPPRGHPPVVVVVCVVPVDDDGTDMDHDDDPPPPD

pLDDT: mean 88.14, std 14.82, range [36.44, 98.94]

InterPro domains:
  IPR018967 Iron-binding zinc finger, CDGSH type [PF09360] (53-85)
  IPR018967 Iron-binding zinc finger, CDGSH type [SM00704] (52-90)
  IPR042216 MitoNEET, CDGSH iron-sulfur domain [G3DSA:3.40.5.90] (58-105)
  IPR045131 CDGSH iron-sulfur domain-containing protein 1/2 [PTHR13680] (11-103)

Organism: Holothuria leucospilota (NCBI:txid206669)

Nearest PDB structures (foldseek):
  4f28-assembly1_B  TM=8.860E-01  e=6.851E-08  Homo sapiens
  7p0o-assembly1_B  TM=8.816E-01  e=7.328E-08  Homo sapiens
  4f2c-assembly1_A  TM=8.736E-01  e=2.011E-07  Homo sapiens
  3s2r-assembly1_A  TM=8.956E-01  e=1.416E-06  Arabidopsis thaliana
  3s2r-assembly1_B  TM=9.012E-01  e=2.268E-06  Arabidopsis thaliana